Protein AF-A0A0S8HZT6-F1 (afdb_monomer)

Sequence (188 aa):
MTDELIQEDGWEPLHEGGETLVNGIEVREEDAAKFPSEMIQDFEENCTEEHRQNLYQKIITMSTADKFRLAIFANREVRNLLIHDPKRMISLAVLKNQRVNEKEILAYAQRRDLSEDVVTAIAKDQKWKKSYPMKLALVTNPKTPLSLSINLLPHLQDRDLKSLSRDKDVAPALKQKAQEFLRQRNIK

Nearest PDB structures (foldseek):
  7sqc-assembly1_N0  TM=2.527E-01  e=5.367E-01  Chlamydomonas reinhardtii
  7n6g-assembly1_1G  TM=2.194E-01  e=5.482E+00  Chlamydomonas reinhardtii
  3qc1-assembly1_A  TM=1.680E-01  e=9.445E+00  Mus musculus

Foldseek 3Di:
DDPDDDPDPDDDDADVVDFDCQVNQTADPVLLVVDDCLFQDDDPDDCDPVNLVVLLVVLVPDDPNNLLNSLQRGDPSSLVNQCLPPDLSNVVSVVNHPPDDLVNLLVVLQDQNGALSSVQVLLVDPVNPPDQSSLLSSLQHQSRDLVSNLVSLVVHDLVSLVVSLVDPSHDPVSNVSSVVVNVVVVVD

pLDDT: mean 83.47, std 18.39, range [31.05, 96.88]

Mean predicted aligned error: 8.9 Å

Structure (mmCIF, N/CA/C/O backbone):
data_AF-A0A0S8HZT6-F1
#
_entry.id   AF-A0A0S8HZT6-F1
#
loop_
_atom_site.group_PDB
_atom_site.id
_atom_site.type_symbol
_atom_site.label_atom_id
_atom_site.label_alt_id
_atom_site.label_comp_id
_atom_site.label_asym_id
_atom_site.label_entity_id
_atom_site.label_seq_id
_atom_site.pdbx_PDB_ins_code
_atom_site.Cartn_x
_atom_site.Cartn_y
_atom_site.Cartn_z
_atom_site.occupancy
_atom_site.B_iso_or_equiv
_atom_site.auth_seq_id
_atom_site.auth_comp_id
_atom_site.auth_asym_id
_atom_site.auth_atom_id
_atom_site.pdbx_PDB_model_num
ATOM 1 N N . MET A 1 1 ? -38.791 -8.442 -3.275 1.00 37.06 1 MET A N 1
ATOM 2 C CA . MET A 1 1 ? -37.747 -9.374 -3.747 1.00 37.06 1 MET A CA 1
ATOM 3 C C . MET A 1 1 ? -36.990 -8.659 -4.846 1.00 37.06 1 MET A C 1
ATOM 5 O O . MET A 1 1 ? -37.363 -8.748 -6.004 1.00 37.06 1 MET A O 1
ATOM 9 N N . THR A 1 2 ? -36.020 -7.844 -4.457 1.00 35.19 2 THR A N 1
ATOM 10 C CA . THR A 1 2 ? -35.130 -7.117 -5.366 1.00 35.19 2 THR A CA 1
ATOM 11 C C . THR A 1 2 ? -33.736 -7.425 -4.860 1.00 35.19 2 THR A C 1
ATOM 13 O O . THR A 1 2 ? -33.277 -6.807 -3.904 1.00 35.19 2 THR A O 1
ATOM 16 N N . ASP A 1 3 ? -33.162 -8.489 -5.410 1.00 33.69 3 ASP A N 1
ATOM 17 C CA . ASP A 1 3 ? -31.778 -8.875 -5.173 1.00 33.69 3 ASP A CA 1
ATOM 18 C C . ASP A 1 3 ? -30.978 -8.267 -6.329 1.00 33.69 3 ASP A C 1
ATOM 20 O O . ASP A 1 3 ? -31.004 -8.749 -7.463 1.00 33.69 3 ASP A O 1
ATOM 24 N N . GLU A 1 4 ? -30.436 -7.078 -6.076 1.00 36.78 4 GLU A N 1
ATOM 25 C CA . GLU A 1 4 ? -29.652 -6.305 -7.031 1.00 36.78 4 GLU A CA 1
ATOM 26 C C . GLU A 1 4 ? -28.221 -6.851 -7.087 1.00 36.78 4 GLU A C 1
ATOM 28 O O . GLU A 1 4 ? -27.467 -6.754 -6.124 1.00 36.78 4 GLU A O 1
ATOM 33 N N . LEU A 1 5 ? -27.870 -7.397 -8.256 1.00 39.78 5 LEU A N 1
ATOM 34 C CA . LEU A 1 5 ? -26.578 -7.250 -8.937 1.00 39.78 5 LEU A CA 1
ATOM 35 C C . LEU A 1 5 ? -25.343 -7.081 -8.033 1.00 39.78 5 LEU A C 1
ATOM 37 O O . LEU A 1 5 ? -24.780 -5.994 -7.898 1.00 39.78 5 LEU A O 1
ATOM 41 N N . ILE A 1 6 ? -24.831 -8.205 -7.534 1.00 38.38 6 ILE A N 1
ATOM 42 C CA . ILE A 1 6 ? -23.413 -8.316 -7.193 1.00 38.38 6 ILE A CA 1
ATOM 43 C C . ILE A 1 6 ? -22.670 -8.545 -8.515 1.00 38.38 6 ILE A C 1
ATOM 45 O O . ILE A 1 6 ? -22.690 -9.639 -9.076 1.00 38.38 6 ILE A O 1
ATOM 49 N N . GLN A 1 7 ? -22.047 -7.490 -9.047 1.00 36.19 7 GLN A N 1
ATOM 50 C CA . GLN A 1 7 ? -20.946 -7.634 -9.999 1.00 36.19 7 GLN A CA 1
ATOM 51 C C . GLN A 1 7 ? -19.814 -8.359 -9.268 1.00 36.19 7 GLN A C 1
ATOM 53 O O . GLN A 1 7 ? -19.052 -7.750 -8.519 1.00 36.19 7 GLN A O 1
ATOM 58 N N . GLU A 1 8 ? -19.757 -9.678 -9.432 1.00 37.31 8 GLU A N 1
ATOM 59 C CA . GLU A 1 8 ? -18.589 -10.455 -9.051 1.00 37.31 8 GLU A CA 1
ATOM 60 C C . GLU A 1 8 ? -17.434 -10.043 -9.967 1.00 37.31 8 GLU A C 1
ATOM 62 O O . GLU A 1 8 ? -17.490 -10.217 -11.186 1.00 37.31 8 GLU A O 1
ATOM 67 N N . ASP A 1 9 ? -16.410 -9.428 -9.372 1.00 40.72 9 ASP A N 1
ATOM 68 C CA . ASP A 1 9 ? -15.117 -9.167 -9.999 1.00 40.72 9 ASP A CA 1
ATOM 69 C C . ASP A 1 9 ? -14.525 -10.518 -10.439 1.00 40.72 9 ASP A C 1
ATOM 71 O O . ASP A 1 9 ? -13.860 -11.207 -9.663 1.00 40.72 9 ASP A O 1
ATOM 75 N N . GLY A 1 10 ? -14.827 -10.919 -11.677 1.00 35.62 10 GLY A N 1
ATOM 76 C CA . GLY A 1 10 ? -14.397 -12.178 -12.270 1.00 35.62 10 GLY A CA 1
ATOM 77 C C . GLY A 1 10 ? -12.877 -12.306 -12.264 1.00 35.62 10 GLY A C 1
ATOM 78 O O . GLY A 1 10 ? -12.175 -11.608 -12.997 1.00 35.62 10 GLY A O 1
ATOM 79 N N . TRP A 1 11 ? -12.368 -13.216 -11.439 1.00 42.62 11 TRP A N 1
ATOM 80 C CA . TRP A 1 11 ? -10.996 -13.697 -11.515 1.00 42.62 11 TRP A CA 1
ATOM 81 C C . TRP A 1 11 ? -10.960 -15.181 -11.154 1.00 42.62 11 TRP A C 1
ATOM 83 O O . TRP A 1 11 ? -11.236 -15.559 -10.014 1.00 42.62 11 TRP A O 1
ATOM 93 N N . GLU A 1 12 ? -10.609 -16.008 -12.136 1.00 33.78 12 GLU A N 1
ATOM 94 C CA . GLU A 1 12 ? -10.300 -17.423 -11.941 1.00 33.78 12 GLU A CA 1
ATOM 95 C C . GLU A 1 12 ? -8.796 -17.605 -11.638 1.00 33.78 12 GLU A C 1
ATOM 97 O O . GLU A 1 12 ? -7.968 -16.841 -12.152 1.00 33.78 12 GLU A O 1
ATOM 102 N N . PRO A 1 13 ? -8.410 -18.580 -10.789 1.00 35.16 13 PRO A N 1
ATOM 103 C CA . PRO A 1 13 ? -7.011 -18.856 -10.472 1.00 35.16 13 PRO A CA 1
ATOM 104 C C . PRO A 1 13 ? -6.224 -19.357 -11.692 1.00 35.16 13 PRO A C 1
ATOM 106 O O . PRO A 1 13 ? -6.791 -19.877 -12.646 1.00 35.16 13 PRO A O 1
ATOM 109 N N . LEU A 1 14 ? -4.894 -19.249 -11.618 1.00 37.72 14 LEU A N 1
ATOM 110 C CA . LEU A 1 14 ? -3.946 -19.683 -12.651 1.00 37.72 14 LEU A CA 1
ATOM 111 C C . LEU A 1 14 ? -4.172 -21.157 -13.045 1.00 37.72 14 LEU A C 1
ATOM 113 O O . LEU A 1 14 ? -3.769 -22.060 -12.312 1.00 37.72 14 LEU A O 1
ATOM 117 N N . HIS A 1 15 ? -4.778 -21.398 -14.207 1.00 36.03 15 HIS A N 1
ATOM 118 C CA . HIS A 1 15 ? -4.722 -22.698 -14.868 1.00 36.03 15 HIS A CA 1
ATOM 119 C C . HIS A 1 15 ? -3.372 -22.833 -15.594 1.00 36.03 15 HIS A C 1
ATOM 121 O O . HIS A 1 15 ? -2.898 -21.887 -16.227 1.00 36.03 15 HIS A O 1
ATOM 127 N N . GLU A 1 16 ? -2.716 -23.991 -15.458 1.00 31.05 16 GLU A N 1
ATOM 128 C CA . GLU A 1 16 ? -1.477 -24.319 -16.177 1.00 31.05 16 GLU A CA 1
ATOM 129 C C . GLU A 1 16 ? -1.688 -24.119 -17.690 1.00 31.05 16 GLU A C 1
ATOM 131 O O . GLU A 1 16 ? -2.605 -24.695 -18.271 1.00 31.05 16 GLU A O 1
ATOM 136 N N . GLY A 1 17 ? -0.872 -23.251 -18.305 1.00 37.12 17 GLY A N 1
ATOM 137 C CA . GLY A 1 17 ? -1.091 -22.699 -19.658 1.00 37.12 17 GLY A CA 1
ATOM 138 C C . GLY A 1 17 ? -1.449 -21.199 -19.701 1.00 37.12 17 GLY A C 1
ATOM 139 O O . GLY A 1 17 ? -1.716 -20.670 -20.772 1.00 37.12 17 GLY A O 1
ATOM 140 N N . GLY A 1 18 ? -1.422 -20.546 -18.530 1.00 34.28 18 GLY A N 1
ATOM 141 C CA . GLY A 1 18 ? -1.828 -19.186 -18.146 1.00 34.28 18 GLY A CA 1
ATOM 142 C C . GLY A 1 18 ? -2.040 -18.103 -19.207 1.00 34.28 18 GLY A C 1
ATOM 143 O O . GLY A 1 18 ? -1.143 -17.321 -19.520 1.00 34.28 18 GLY A O 1
ATOM 144 N N . GLU A 1 19 ? -3.301 -17.937 -19.596 1.00 41.03 19 GLU A N 1
ATOM 145 C CA . GLU A 1 19 ? -3.833 -16.720 -20.204 1.00 41.03 19 GLU A CA 1
ATOM 146 C C . GLU A 1 19 ? -4.343 -15.799 -19.082 1.00 41.03 19 GLU A C 1
ATOM 148 O O . GLU A 1 19 ? -5.178 -16.199 -18.273 1.00 41.03 19 GLU A O 1
ATOM 153 N N . THR A 1 20 ? -3.845 -14.561 -18.977 1.00 44.81 20 THR A N 1
ATOM 154 C CA . THR A 1 20 ? -4.446 -13.562 -18.072 1.00 44.81 20 THR A CA 1
ATOM 155 C C . THR A 1 20 ? -4.811 -12.306 -18.851 1.00 44.81 20 THR A C 1
ATOM 157 O O . THR A 1 20 ? -3.938 -11.560 -19.293 1.00 44.81 20 THR A O 1
ATOM 160 N N . LEU A 1 21 ? -6.113 -12.044 -18.997 1.00 47.09 21 LEU A N 1
ATOM 161 C CA . LEU A 1 21 ? -6.613 -10.752 -19.460 1.00 47.09 21 LEU A CA 1
ATOM 162 C C . LEU A 1 21 ? -6.564 -9.770 -18.289 1.00 47.09 21 LEU A C 1
ATOM 164 O O . LEU A 1 21 ? -7.457 -9.757 -17.444 1.00 47.09 21 LEU A O 1
ATOM 168 N N . VAL A 1 22 ? -5.535 -8.924 -18.227 1.00 52.94 22 VAL A N 1
ATOM 169 C CA . VAL A 1 22 ? -5.489 -7.847 -17.229 1.00 52.94 22 VAL A CA 1
ATOM 170 C C . VAL A 1 22 ? -5.750 -6.528 -17.948 1.00 52.94 22 VAL A C 1
ATOM 172 O O . VAL A 1 22 ? -4.911 -6.032 -18.695 1.00 52.94 22 VAL A O 1
ATOM 175 N N . ASN A 1 23 ? -6.946 -5.963 -17.755 1.00 53.38 23 ASN A N 1
ATOM 176 C CA . ASN A 1 23 ? -7.401 -4.730 -18.418 1.00 53.38 23 ASN A CA 1
ATOM 177 C C . ASN A 1 23 ? -7.317 -4.776 -19.962 1.00 53.38 23 ASN A C 1
ATOM 179 O O . ASN A 1 23 ? -6.984 -3.774 -20.593 1.00 53.38 23 ASN A O 1
ATOM 183 N N . GLY A 1 24 ? -7.586 -5.937 -20.571 1.00 59.31 24 GLY A N 1
ATOM 184 C CA . GLY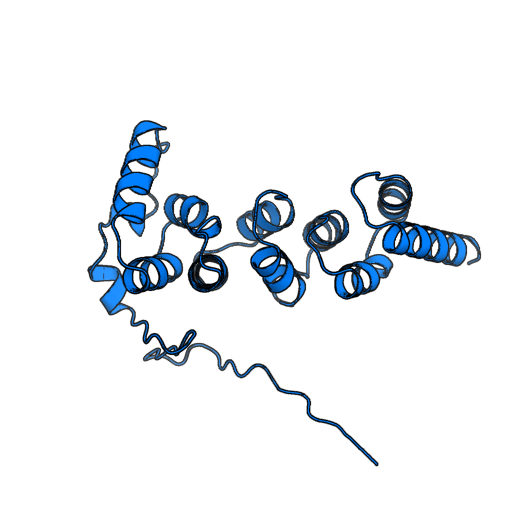 A 1 24 ? -7.529 -6.124 -22.028 1.00 59.31 24 GLY A CA 1
ATOM 185 C C . GLY A 1 24 ? -6.117 -6.257 -22.609 1.00 59.31 24 GLY A C 1
ATOM 186 O O . GLY A 1 24 ? -5.972 -6.320 -23.827 1.00 59.31 24 GLY A O 1
ATOM 187 N N . ILE A 1 25 ? -5.082 -6.308 -21.764 1.00 65.50 25 ILE A N 1
ATOM 188 C CA . ILE A 1 25 ? -3.712 -6.617 -22.176 1.00 65.50 25 ILE A CA 1
ATOM 189 C C . ILE A 1 25 ? -3.448 -8.085 -21.869 1.00 65.50 25 ILE A C 1
ATOM 191 O O . ILE A 1 25 ? -3.518 -8.512 -20.716 1.00 65.50 25 ILE A O 1
ATOM 195 N N . GLU A 1 26 ? -3.136 -8.837 -22.918 1.00 71.38 26 GLU A N 1
ATOM 196 C CA . GLU A 1 26 ? -2.632 -10.198 -22.808 1.00 71.38 26 GLU A CA 1
ATOM 197 C C . GLU A 1 26 ? -1.192 -10.157 -22.280 1.00 71.38 26 GLU A C 1
ATOM 199 O O . GLU A 1 26 ? -0.330 -9.458 -22.831 1.00 71.38 26 GLU A O 1
ATOM 204 N N . VAL A 1 27 ? -0.960 -10.875 -21.181 1.00 74.62 27 VAL A N 1
ATOM 205 C CA . VAL A 1 27 ? 0.357 -11.034 -20.560 1.00 74.62 27 VAL A CA 1
ATOM 206 C C . VAL A 1 27 ? 0.694 -12.514 -20.558 1.00 74.62 27 VAL A C 1
ATOM 208 O O . VAL A 1 27 ? -0.033 -13.308 -19.963 1.00 74.62 27 VAL A O 1
ATOM 211 N N . ARG A 1 28 ? 1.798 -12.874 -21.209 1.00 78.69 28 ARG A N 1
ATOM 212 C CA . ARG A 1 28 ? 2.299 -14.251 -21.266 1.00 78.69 28 ARG A CA 1
ATOM 213 C C . ARG A 1 28 ? 3.645 -14.352 -20.568 1.00 78.69 28 ARG A C 1
ATOM 215 O O . ARG A 1 28 ? 4.386 -13.377 -20.509 1.00 78.69 28 ARG A O 1
ATOM 222 N N . GLU A 1 29 ? 4.002 -15.534 -20.075 1.00 74.50 29 GLU A N 1
ATOM 223 C CA . GLU A 1 29 ? 5.302 -15.745 -19.416 1.00 74.50 29 GLU A CA 1
ATOM 224 C C . GLU A 1 29 ? 6.487 -15.442 -20.355 1.00 74.50 29 GLU A C 1
ATOM 226 O O . GLU A 1 29 ? 7.498 -14.885 -19.928 1.00 74.50 29 GLU A O 1
ATOM 231 N N . GLU A 1 30 ? 6.320 -15.677 -21.661 1.00 79.75 30 GLU A N 1
ATOM 232 C CA . GLU A 1 30 ? 7.286 -15.302 -22.705 1.00 79.75 30 GLU A CA 1
ATOM 233 C C . GLU A 1 30 ? 7.552 -13.789 -22.792 1.00 79.75 30 GLU A C 1
ATOM 235 O O . GLU A 1 30 ? 8.622 -13.375 -23.243 1.00 79.75 30 GLU A O 1
ATOM 240 N N . ASP A 1 31 ? 6.630 -12.940 -22.321 1.00 80.00 31 ASP A N 1
ATOM 241 C CA . ASP A 1 31 ? 6.847 -11.494 -22.281 1.00 80.00 31 ASP A CA 1
ATOM 242 C C . ASP A 1 31 ? 7.964 -11.110 -21.309 1.00 80.00 31 ASP A C 1
ATOM 244 O O . ASP A 1 31 ? 8.627 -10.094 -21.520 1.00 80.00 31 ASP A O 1
ATOM 248 N N . ALA A 1 32 ? 8.225 -11.926 -20.281 1.00 79.56 32 ALA A N 1
ATOM 249 C CA . ALA A 1 32 ? 9.334 -11.699 -19.364 1.00 79.56 32 ALA A CA 1
ATOM 250 C C . ALA A 1 32 ? 10.685 -11.722 -20.102 1.00 79.56 32 ALA A C 1
ATOM 252 O O . ALA A 1 32 ? 11.562 -10.917 -19.805 1.00 79.56 32 ALA A O 1
ATOM 253 N N . ALA A 1 33 ? 10.846 -12.559 -21.132 1.00 83.06 33 ALA A N 1
ATOM 254 C CA . ALA A 1 33 ? 12.094 -12.650 -21.895 1.00 83.06 33 ALA A CA 1
ATOM 255 C C . ALA A 1 33 ? 12.443 -11.364 -22.675 1.00 83.06 33 ALA A C 1
ATOM 257 O O . ALA A 1 33 ? 13.572 -11.213 -23.139 1.00 83.06 33 ALA A O 1
ATOM 258 N N . LYS A 1 34 ? 11.494 -10.428 -22.821 1.00 86.00 34 LYS A N 1
ATOM 259 C CA . LYS A 1 34 ? 11.694 -9.151 -23.526 1.00 86.00 34 LYS A CA 1
ATOM 260 C C . LYS A 1 34 ? 12.390 -8.095 -22.669 1.00 86.00 34 LYS A C 1
ATOM 262 O O . LYS A 1 34 ? 12.847 -7.090 -23.213 1.00 86.00 34 LYS A O 1
ATOM 267 N N . PHE A 1 35 ? 12.460 -8.285 -21.351 1.00 88.25 35 PHE A N 1
ATOM 268 C CA . PHE A 1 35 ? 13.038 -7.298 -20.444 1.00 88.25 35 PHE A CA 1
ATOM 269 C C . PHE A 1 35 ? 14.461 -7.674 -20.018 1.00 88.25 35 PHE A C 1
ATOM 271 O O . PHE A 1 35 ? 14.773 -8.858 -19.882 1.00 88.25 35 PHE A O 1
ATOM 278 N N . PRO A 1 36 ? 15.331 -6.679 -19.762 1.00 86.88 36 PRO A N 1
ATOM 279 C CA . PRO A 1 36 ? 16.655 -6.930 -19.209 1.00 86.88 36 PRO A CA 1
ATOM 280 C C . PRO A 1 36 ? 16.581 -7.739 -17.908 1.00 86.88 36 PRO A C 1
ATOM 282 O O . PRO A 1 36 ? 15.756 -7.444 -17.042 1.00 86.88 36 PRO A O 1
ATOM 285 N N . SER A 1 37 ? 17.483 -8.710 -17.732 1.00 86.12 37 SER A N 1
ATOM 286 C CA . SER A 1 37 ? 17.510 -9.579 -16.544 1.00 86.12 37 SER A CA 1
ATOM 287 C C . SER A 1 37 ? 17.580 -8.795 -15.229 1.00 86.12 37 SER A C 1
ATOM 289 O O . SER A 1 37 ? 16.948 -9.191 -14.258 1.00 86.12 37 SER A O 1
ATOM 291 N N . GLU A 1 38 ? 18.249 -7.638 -15.221 1.00 87.62 38 GLU A N 1
ATOM 292 C CA . GLU A 1 38 ? 18.317 -6.686 -14.094 1.00 87.62 38 GLU A CA 1
ATOM 293 C C . GLU A 1 38 ? 16.981 -6.110 -13.629 1.00 87.62 38 GLU A C 1
ATOM 295 O O . GLU A 1 38 ? 16.909 -5.560 -12.536 1.00 87.62 38 GLU A O 1
ATOM 300 N N . MET A 1 39 ? 15.927 -6.220 -14.434 1.00 88.81 39 MET A N 1
ATOM 301 C CA . MET A 1 39 ? 14.594 -5.753 -14.068 1.00 88.81 39 MET A CA 1
ATOM 302 C C . MET A 1 39 ? 13.691 -6.873 -13.550 1.00 88.81 39 ME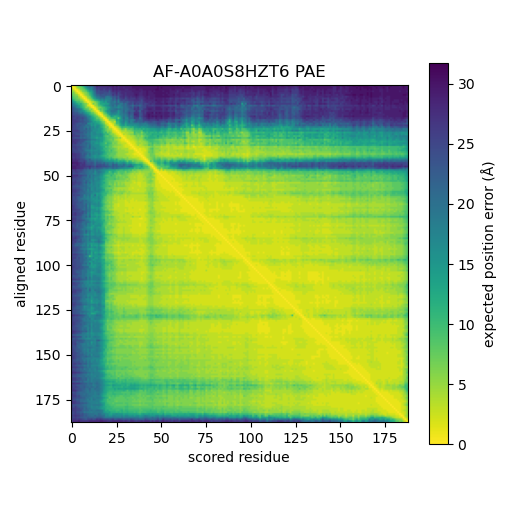T A C 1
ATOM 304 O O . MET A 1 39 ? 12.645 -6.593 -12.969 1.00 88.81 39 MET A O 1
ATOM 308 N N . ILE A 1 40 ? 14.070 -8.133 -13.776 1.00 88.50 40 ILE A N 1
ATOM 309 C CA . ILE A 1 40 ? 13.260 -9.319 -13.456 1.00 88.50 40 ILE A CA 1
ATOM 310 C C . ILE A 1 40 ? 13.875 -10.115 -12.311 1.00 88.50 40 ILE A C 1
ATOM 312 O O . ILE A 1 40 ? 13.150 -10.633 -11.462 1.00 88.50 40 ILE A O 1
ATOM 316 N N . GLN A 1 41 ? 15.198 -10.224 -12.293 1.00 85.00 41 GLN A N 1
ATOM 317 C CA . GLN A 1 41 ? 15.942 -10.988 -11.305 1.00 85.00 41 GLN A CA 1
ATOM 318 C C . GLN A 1 41 ? 16.348 -10.067 -10.154 1.00 85.00 41 GLN A C 1
ATOM 320 O O . GLN A 1 41 ? 16.743 -8.918 -10.370 1.00 85.00 41 GLN A O 1
ATOM 325 N N . ASP A 1 42 ? 16.209 -10.559 -8.925 1.00 78.12 42 ASP A N 1
ATOM 326 C CA . ASP A 1 42 ? 16.764 -9.898 -7.748 1.00 78.12 42 ASP A CA 1
ATOM 327 C C . ASP A 1 42 ? 18.265 -10.236 -7.702 1.00 78.12 42 ASP A C 1
ATOM 329 O O . ASP A 1 42 ? 18.635 -11.395 -7.516 1.00 78.12 42 ASP A O 1
ATOM 333 N N . PHE A 1 43 ? 19.132 -9.246 -7.917 1.00 71.81 43 PHE A N 1
ATOM 334 C CA . PHE A 1 43 ? 20.573 -9.406 -7.713 1.00 71.81 43 PHE A CA 1
ATOM 335 C C . PHE A 1 43 ? 20.919 -9.100 -6.249 1.00 71.81 43 PHE A C 1
ATOM 337 O O . PHE A 1 43 ? 20.393 -8.150 -5.674 1.00 71.81 43 PHE A O 1
ATOM 344 N N . GLU A 1 44 ? 21.787 -9.911 -5.636 1.00 58.41 44 GLU A N 1
ATOM 345 C CA . GLU A 1 44 ? 22.171 -9.794 -4.215 1.00 58.41 44 GLU A CA 1
ATOM 346 C C . GLU A 1 44 ? 22.991 -8.530 -3.898 1.00 58.41 44 GLU A C 1
ATOM 348 O O . GLU A 1 44 ? 23.181 -8.184 -2.730 1.00 58.41 44 GLU A O 1
ATOM 353 N N . GLU A 1 45 ? 23.473 -7.818 -4.918 1.00 58.03 45 GLU A N 1
ATOM 354 C CA . GLU A 1 45 ? 24.198 -6.568 -4.728 1.00 58.03 45 GLU A CA 1
ATOM 355 C C . GLU A 1 45 ? 23.270 -5.461 -4.224 1.00 58.03 45 GLU A C 1
ATOM 357 O O . GLU A 1 45 ? 22.186 -5.223 -4.758 1.00 58.03 45 GLU A O 1
ATOM 362 N N . ASN A 1 46 ? 23.727 -4.743 -3.194 1.00 54.59 46 ASN A N 1
ATOM 363 C CA . ASN A 1 46 ? 23.078 -3.525 -2.728 1.00 54.59 46 ASN A CA 1
ATOM 364 C C . ASN A 1 46 ? 22.867 -2.582 -3.922 1.00 54.59 46 ASN A C 1
ATOM 366 O O . ASN A 1 46 ? 23.827 -2.004 -4.432 1.00 54.59 46 ASN A O 1
ATOM 370 N N . CYS A 1 47 ? 21.612 -2.428 -4.350 1.00 66.12 47 CYS A N 1
ATOM 371 C CA . CYS A 1 47 ? 21.199 -1.502 -5.397 1.00 66.12 47 CYS A CA 1
ATOM 372 C C . CYS A 1 47 ? 21.712 -0.095 -5.050 1.00 66.12 47 CYS A C 1
ATOM 374 O O . CYS A 1 47 ? 21.228 0.550 -4.113 1.00 66.12 47 CYS A O 1
ATOM 376 N N . THR A 1 48 ? 22.743 0.361 -5.762 1.00 83.94 48 THR A N 1
ATOM 377 C CA . THR A 1 48 ? 23.291 1.707 -5.587 1.00 83.94 48 THR A CA 1
ATOM 378 C C . THR A 1 48 ? 22.272 2.743 -6.064 1.00 83.94 48 THR A C 1
ATOM 380 O O . THR A 1 48 ? 21.386 2.445 -6.868 1.00 83.94 48 THR A O 1
ATOM 383 N N . GLU A 1 49 ? 22.394 3.990 -5.600 1.00 83.88 49 GLU A N 1
ATOM 384 C CA . GLU A 1 49 ? 21.551 5.085 -6.112 1.00 83.88 49 GLU A CA 1
ATOM 385 C C . GLU A 1 49 ? 21.671 5.219 -7.636 1.00 83.88 49 GLU A C 1
ATOM 387 O O . GLU A 1 49 ? 20.682 5.431 -8.330 1.00 83.88 49 GLU A O 1
ATOM 392 N N . GLU A 1 50 ? 22.879 5.026 -8.166 1.00 86.25 50 GLU A N 1
ATOM 393 C CA . GLU A 1 50 ? 23.134 5.044 -9.602 1.00 86.25 50 GLU A CA 1
ATOM 394 C C . GLU A 1 50 ? 22.380 3.924 -10.332 1.00 86.25 50 GLU A C 1
ATOM 396 O O . GLU A 1 50 ? 21.748 4.176 -11.359 1.00 86.25 50 GLU A O 1
ATOM 401 N N . HIS A 1 51 ? 22.369 2.702 -9.783 1.00 85.88 51 HIS A N 1
ATOM 402 C CA . HIS A 1 51 ? 21.600 1.598 -10.355 1.00 85.88 51 HIS A CA 1
ATOM 4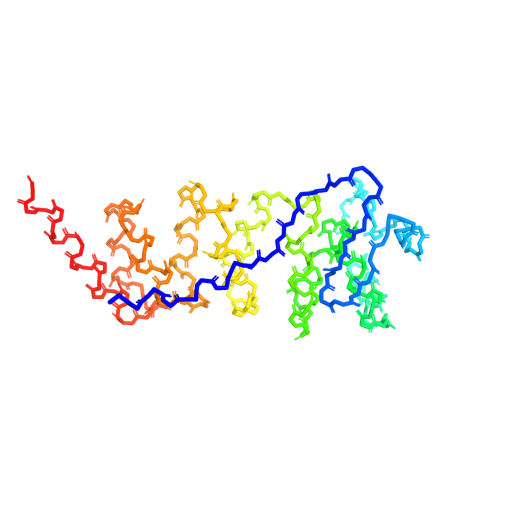03 C C . HIS A 1 51 ? 20.101 1.918 -10.385 1.00 85.88 51 HIS A C 1
ATOM 405 O O . HIS A 1 51 ? 19.459 1.784 -11.429 1.00 85.88 51 HIS A O 1
ATOM 411 N N . ARG A 1 52 ? 19.551 2.435 -9.280 1.00 86.56 52 ARG A N 1
ATOM 412 C CA . ARG A 1 52 ? 18.147 2.860 -9.210 1.00 86.56 52 ARG A CA 1
ATOM 413 C C . ARG A 1 52 ? 17.824 3.960 -10.222 1.00 86.56 52 ARG A C 1
ATOM 415 O O . ARG A 1 52 ? 16.790 3.886 -10.888 1.00 86.56 52 ARG A O 1
ATOM 422 N N . GLN A 1 53 ? 18.699 4.952 -10.372 1.00 88.38 53 GLN A N 1
ATOM 423 C CA . GLN A 1 53 ? 18.515 6.023 -11.348 1.00 88.38 53 GLN A CA 1
ATOM 424 C C . GLN A 1 53 ? 18.521 5.473 -12.779 1.00 88.38 53 GLN A C 1
ATOM 426 O O . GLN A 1 53 ? 17.658 5.833 -13.5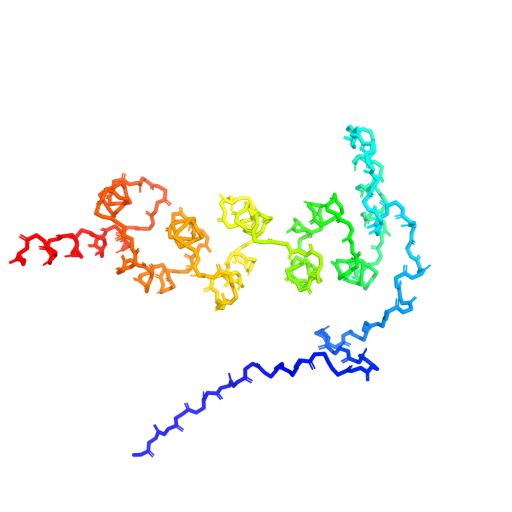79 1.00 88.38 53 GLN A O 1
ATOM 431 N N . ASN A 1 54 ? 19.433 4.552 -13.092 1.00 90.62 54 ASN A N 1
ATOM 432 C CA . ASN A 1 54 ? 19.497 3.898 -14.397 1.00 90.62 54 ASN A CA 1
ATOM 433 C C . ASN A 1 54 ? 18.232 3.079 -14.694 1.00 90.62 54 ASN A C 1
ATOM 435 O O . ASN A 1 54 ? 17.673 3.193 -15.787 1.00 90.62 54 ASN A O 1
ATOM 439 N N . LEU A 1 55 ? 17.728 2.313 -13.719 1.00 90.94 55 LEU A N 1
ATOM 440 C CA . LEU A 1 55 ? 16.452 1.600 -13.843 1.00 90.94 55 LEU A CA 1
ATOM 441 C C . LEU A 1 55 ? 15.296 2.569 -14.107 1.00 90.94 55 LEU A C 1
ATOM 443 O O . LEU A 1 55 ? 14.494 2.339 -15.011 1.00 90.94 55 LEU A O 1
ATOM 447 N N . TYR A 1 56 ? 15.234 3.680 -13.371 1.00 91.25 56 TYR A N 1
ATOM 448 C CA . TYR A 1 56 ? 14.204 4.699 -13.561 1.00 91.25 56 TYR A CA 1
ATOM 449 C C . TYR A 1 56 ? 14.233 5.304 -14.975 1.00 91.25 56 TYR A C 1
ATOM 451 O O . TYR A 1 56 ? 13.185 5.411 -15.616 1.00 91.25 56 TYR A O 1
ATOM 459 N N . GLN A 1 57 ? 15.421 5.629 -15.500 1.00 92.44 57 GLN A N 1
ATOM 460 C CA . GLN A 1 57 ? 15.581 6.145 -16.868 1.00 92.44 57 GLN A CA 1
ATOM 461 C C . GLN A 1 57 ? 15.160 5.125 -17.938 1.00 92.44 57 GLN A C 1
ATOM 463 O O . GLN A 1 57 ? 14.542 5.476 -18.945 1.00 92.44 57 GLN A O 1
ATOM 468 N N . LYS A 1 58 ? 15.427 3.835 -17.721 1.00 92.12 58 LYS A N 1
ATOM 469 C CA . LYS A 1 58 ? 14.944 2.786 -18.629 1.00 92.12 58 LYS A CA 1
ATOM 470 C C . LYS A 1 58 ? 13.420 2.662 -18.564 1.00 92.12 58 LYS A C 1
ATOM 472 O O . LYS A 1 58 ? 12.764 2.646 -19.598 1.00 92.12 58 LYS A O 1
ATOM 477 N N . ILE A 1 59 ? 12.833 2.664 -17.368 1.00 93.44 59 ILE A N 1
ATOM 478 C CA . ILE A 1 59 ? 11.378 2.553 -17.190 1.00 93.44 59 ILE A CA 1
ATOM 479 C C . ILE A 1 59 ? 10.647 3.744 -17.817 1.00 93.44 59 ILE A C 1
ATOM 481 O O . ILE A 1 59 ? 9.625 3.549 -18.470 1.00 93.44 59 ILE A O 1
ATOM 485 N N . ILE A 1 60 ? 11.128 4.980 -17.652 1.00 92.19 60 ILE A N 1
ATOM 486 C CA . ILE A 1 60 ? 10.407 6.160 -18.158 1.00 92.19 60 ILE A CA 1
ATOM 487 C C . ILE A 1 60 ? 10.328 6.202 -19.692 1.00 92.19 60 ILE A C 1
ATOM 489 O O . ILE A 1 60 ? 9.357 6.734 -20.227 1.00 92.19 60 ILE A O 1
ATOM 493 N N . THR A 1 61 ? 11.299 5.601 -20.387 1.00 92.56 61 THR A N 1
ATOM 494 C CA . THR A 1 61 ? 11.338 5.522 -21.859 1.00 92.56 61 THR A CA 1
ATOM 495 C C . THR A 1 61 ? 10.484 4.387 -22.437 1.00 92.56 61 THR A C 1
ATOM 497 O O . THR A 1 61 ? 10.221 4.373 -23.638 1.00 92.56 61 THR A O 1
ATOM 500 N N . MET A 1 62 ? 9.999 3.462 -21.600 1.00 92.88 62 MET A N 1
ATOM 501 C CA . MET A 1 62 ? 9.144 2.350 -22.023 1.00 92.88 62 MET A CA 1
ATOM 502 C C . MET A 1 62 ? 7.720 2.780 -22.381 1.00 92.88 62 MET A C 1
ATOM 504 O O . MET A 1 62 ? 7.147 3.715 -21.808 1.00 92.88 62 MET A O 1
ATOM 508 N N . SER A 1 63 ? 7.100 2.009 -23.278 1.00 93.00 63 SER A N 1
ATOM 509 C CA . SER A 1 63 ? 5.681 2.153 -23.590 1.00 93.00 63 SER A CA 1
ATOM 510 C C . SER A 1 63 ? 4.801 1.788 -22.386 1.00 93.00 63 SER A C 1
ATOM 512 O O . SER A 1 63 ? 5.197 1.046 -21.486 1.00 93.00 63 SER A O 1
ATOM 514 N N . THR A 1 64 ? 3.558 2.278 -22.373 1.00 90.69 64 THR A N 1
ATOM 515 C CA . THR A 1 64 ? 2.583 1.927 -21.322 1.00 90.69 64 THR A CA 1
ATOM 516 C C . THR A 1 64 ? 2.351 0.414 -21.238 1.00 90.69 64 THR A C 1
ATOM 518 O O . THR A 1 64 ? 2.230 -0.118 -20.138 1.00 90.69 64 THR A O 1
ATOM 521 N N . ALA A 1 65 ? 2.313 -0.274 -22.383 1.00 89.69 65 ALA A N 1
ATOM 522 C CA . ALA A 1 65 ? 2.120 -1.720 -22.441 1.00 89.69 65 ALA A CA 1
ATOM 523 C C . ALA A 1 65 ? 3.331 -2.478 -21.876 1.00 89.69 65 ALA A C 1
ATOM 525 O O . ALA A 1 65 ? 3.162 -3.442 -21.132 1.00 89.69 65 ALA A O 1
ATOM 526 N N . ASP A 1 66 ? 4.546 -2.013 -22.168 1.00 92.00 66 ASP A N 1
ATOM 527 C CA . ASP A 1 66 ? 5.769 -2.642 -21.664 1.00 92.00 66 ASP A CA 1
ATOM 528 C C . ASP A 1 66 ? 5.920 -2.444 -20.163 1.00 92.00 66 ASP A C 1
ATOM 530 O O . ASP A 1 66 ? 6.190 -3.405 -19.454 1.00 92.00 66 ASP A O 1
ATOM 534 N N . LYS A 1 67 ? 5.643 -1.240 -19.648 1.00 93.75 67 LYS A N 1
ATOM 535 C CA . LYS A 1 67 ? 5.600 -0.991 -18.198 1.00 93.75 67 LYS A CA 1
ATOM 536 C C . LYS A 1 67 ? 4.591 -1.885 -17.489 1.00 93.75 67 LYS A C 1
ATOM 538 O O . LYS A 1 67 ? 4.851 -2.358 -16.388 1.00 93.75 67 LYS A O 1
ATOM 543 N N . PHE A 1 68 ? 3.434 -2.097 -18.110 1.00 91.44 68 PHE A N 1
ATOM 544 C CA . PHE A 1 68 ? 2.389 -2.946 -17.563 1.00 91.44 68 PHE A CA 1
ATOM 545 C C . PHE A 1 68 ? 2.842 -4.406 -17.463 1.00 91.44 68 PHE A C 1
ATOM 547 O O . PHE A 1 68 ? 2.768 -4.993 -16.388 1.00 91.44 68 PHE A O 1
ATOM 554 N N . ARG A 1 69 ? 3.373 -4.970 -18.554 1.00 91.31 69 ARG A N 1
ATOM 555 C CA . ARG A 1 69 ? 3.947 -6.326 -18.559 1.00 91.31 69 ARG A CA 1
ATOM 556 C C . ARG A 1 69 ? 5.111 -6.439 -17.579 1.00 91.31 69 ARG A C 1
ATOM 558 O O . ARG A 1 69 ? 5.169 -7.387 -16.801 1.00 91.31 69 ARG A O 1
ATOM 565 N N . LEU A 1 70 ? 5.990 -5.438 -17.559 1.00 93.88 70 LEU A N 1
ATOM 566 C CA . LEU A 1 70 ? 7.112 -5.381 -16.635 1.00 93.88 70 LEU A CA 1
ATOM 567 C C . LEU A 1 70 ? 6.628 -5.413 -15.184 1.00 93.88 70 LEU A C 1
ATOM 569 O O . LEU A 1 70 ? 7.180 -6.167 -14.398 1.00 93.88 70 LEU A O 1
ATOM 573 N N . ALA A 1 71 ? 5.568 -4.686 -14.823 1.00 93.81 71 ALA A N 1
ATOM 574 C CA . ALA A 1 71 ? 5.030 -4.683 -13.462 1.00 93.81 71 ALA A CA 1
ATOM 575 C C . ALA A 1 71 ? 4.670 -6.091 -12.950 1.00 93.81 71 ALA A C 1
ATOM 577 O O . ALA A 1 71 ? 4.879 -6.372 -11.769 1.00 93.81 71 ALA A O 1
ATOM 578 N N . ILE A 1 72 ? 4.194 -6.981 -13.829 1.00 91.69 72 ILE A N 1
ATOM 579 C CA . ILE A 1 72 ? 3.799 -8.361 -13.497 1.00 91.69 72 ILE A CA 1
ATOM 580 C C . ILE A 1 72 ? 5.005 -9.266 -13.212 1.00 91.69 72 ILE A C 1
ATOM 582 O O . ILE A 1 72 ? 4.911 -10.141 -12.352 1.00 91.69 72 ILE A O 1
ATOM 586 N N . PHE A 1 73 ? 6.136 -9.037 -13.884 1.00 90.69 73 PHE A N 1
ATOM 587 C CA . PHE A 1 73 ? 7.337 -9.881 -13.777 1.00 90.69 73 PHE A CA 1
ATOM 588 C C . PHE A 1 73 ? 8.499 -9.232 -13.015 1.00 90.69 73 PHE A C 1
ATOM 590 O O . PHE A 1 73 ? 9.477 -9.906 -12.696 1.00 90.69 73 PHE A O 1
ATOM 597 N N . ALA A 1 74 ? 8.387 -7.944 -12.704 1.00 92.38 74 ALA A N 1
ATOM 598 C CA . ALA A 1 74 ? 9.435 -7.120 -12.122 1.00 92.38 74 ALA A CA 1
ATOM 599 C C . ALA A 1 74 ? 10.001 -7.676 -10.812 1.00 92.38 74 ALA A C 1
ATOM 601 O O . ALA A 1 74 ? 9.270 -8.234 -9.982 1.00 92.38 74 ALA A O 1
ATOM 602 N N . ASN A 1 75 ? 11.291 -7.421 -10.608 1.00 93.00 75 ASN A N 1
ATOM 603 C CA . ASN A 1 75 ? 11.991 -7.578 -9.340 1.00 93.00 75 ASN A CA 1
ATOM 604 C C . ASN A 1 75 ? 11.561 -6.509 -8.322 1.00 93.00 75 ASN A C 1
ATOM 606 O O . ASN A 1 75 ? 10.764 -5.612 -8.623 1.00 93.00 75 ASN A O 1
ATOM 610 N N . ARG A 1 76 ? 12.064 -6.602 -7.089 1.00 91.81 76 ARG A N 1
ATOM 611 C CA . ARG A 1 76 ? 11.620 -5.713 -6.005 1.00 91.81 76 ARG A CA 1
ATOM 612 C C . ARG A 1 76 ? 11.888 -4.230 -6.279 1.00 91.81 76 ARG A C 1
ATOM 614 O O . ARG A 1 76 ? 11.023 -3.396 -6.004 1.00 91.81 76 ARG A O 1
ATOM 621 N N . GLU A 1 77 ? 13.053 -3.897 -6.825 1.00 91.38 77 GLU A N 1
ATOM 622 C CA . GLU A 1 77 ? 13.444 -2.508 -7.092 1.00 91.38 77 GLU A CA 1
ATOM 623 C C . GLU A 1 77 ? 12.559 -1.871 -8.164 1.00 91.38 77 GLU A C 1
ATOM 625 O O . GLU A 1 77 ? 12.022 -0.779 -7.975 1.00 91.38 77 GLU A O 1
ATOM 630 N N . VAL A 1 78 ? 12.305 -2.594 -9.253 1.00 94.12 78 VAL A N 1
ATOM 631 C CA . VAL A 1 78 ? 11.432 -2.124 -10.330 1.00 94.12 78 VAL A CA 1
ATOM 632 C C . VAL A 1 78 ? 9.984 -1.995 -9.856 1.00 94.12 78 VAL A C 1
ATOM 634 O O . VAL A 1 78 ? 9.327 -1.007 -10.188 1.00 94.12 78 VAL A O 1
ATOM 637 N N . ARG A 1 79 ? 9.483 -2.910 -9.011 1.00 94.81 79 ARG A N 1
ATOM 638 C CA . ARG A 1 79 ? 8.153 -2.766 -8.387 1.00 94.81 79 ARG A CA 1
ATOM 639 C C . ARG A 1 79 ? 8.047 -1.494 -7.547 1.00 94.81 79 ARG A C 1
ATOM 641 O O . ARG A 1 79 ? 7.050 -0.778 -7.647 1.00 94.81 79 ARG A O 1
ATOM 648 N N . ASN A 1 80 ? 9.084 -1.175 -6.771 1.00 93.06 80 ASN A N 1
ATOM 649 C CA . ASN A 1 80 ? 9.131 0.045 -5.964 1.00 93.06 80 ASN A CA 1
ATOM 650 C C . ASN A 1 80 ? 9.136 1.327 -6.799 1.00 93.06 80 ASN A C 1
ATOM 652 O O . ASN A 1 80 ? 8.721 2.360 -6.280 1.00 93.06 80 ASN A O 1
ATOM 656 N N . LEU A 1 81 ? 9.575 1.274 -8.059 1.00 94.00 81 LEU A N 1
ATOM 657 C CA . LEU A 1 81 ? 9.474 2.387 -9.003 1.00 94.00 81 LEU A CA 1
ATOM 658 C C . LEU A 1 81 ? 8.089 2.429 -9.669 1.00 94.00 81 LEU A C 1
ATOM 660 O O . LEU A 1 81 ? 7.440 3.474 -9.679 1.00 94.00 81 LEU A O 1
ATOM 664 N N . LEU A 1 82 ? 7.603 1.293 -10.179 1.00 95.31 82 LEU A N 1
ATOM 665 C CA . LEU A 1 82 ? 6.346 1.201 -10.933 1.00 95.31 82 LEU A CA 1
ATOM 666 C C . LEU A 1 82 ? 5.092 1.434 -10.080 1.00 95.31 82 LEU A C 1
ATOM 668 O O . LEU A 1 82 ? 4.072 1.871 -10.611 1.00 95.31 82 LEU A O 1
ATOM 672 N N . ILE A 1 83 ? 5.151 1.205 -8.764 1.00 95.62 83 ILE A N 1
ATOM 673 C CA . ILE A 1 83 ? 4.023 1.491 -7.862 1.00 95.62 83 ILE A CA 1
ATOM 674 C C . ILE A 1 83 ? 3.670 2.992 -7.823 1.00 95.62 83 ILE A C 1
ATOM 676 O O . ILE A 1 83 ? 2.537 3.346 -7.498 1.00 95.62 83 ILE A O 1
ATOM 680 N N . HIS A 1 84 ? 4.611 3.865 -8.208 1.00 93.75 84 HIS A N 1
ATOM 681 C CA . HIS A 1 84 ? 4.421 5.318 -8.341 1.00 93.75 84 HIS A CA 1
ATOM 682 C C . HIS A 1 84 ? 4.053 5.768 -9.750 1.00 93.75 84 HIS A C 1
ATOM 684 O O . HIS A 1 84 ? 3.955 6.974 -9.983 1.00 93.75 84 HIS A O 1
ATOM 690 N N . ASP A 1 85 ? 3.891 4.851 -10.710 1.00 93.94 85 ASP A N 1
ATOM 691 C CA . ASP A 1 85 ? 3.560 5.267 -12.070 1.00 93.94 85 ASP A CA 1
ATOM 692 C C . ASP A 1 85 ? 2.236 6.058 -12.057 1.00 93.94 85 ASP A C 1
ATOM 694 O O . ASP A 1 85 ? 1.277 5.644 -11.397 1.00 93.94 85 ASP A O 1
ATOM 698 N N . PRO A 1 86 ? 2.159 7.208 -12.753 1.00 89.06 86 PRO A N 1
ATOM 699 C CA . PRO A 1 86 ? 0.961 8.043 -12.758 1.00 89.06 86 PRO A CA 1
ATOM 700 C C . PRO A 1 86 ? -0.262 7.327 -13.341 1.00 89.06 86 PRO A C 1
ATOM 702 O O . PRO A 1 86 ? -1.398 7.715 -13.063 1.00 89.06 86 PRO A O 1
ATOM 705 N N . LYS A 1 87 ? -0.067 6.289 -14.165 1.00 90.62 87 LYS A N 1
ATOM 706 C CA . LYS A 1 87 ? -1.171 5.502 -14.704 1.00 90.62 87 LYS A CA 1
ATOM 707 C C . LYS A 1 87 ? -1.566 4.417 -13.713 1.00 90.62 87 LYS A C 1
ATOM 709 O O . LYS A 1 87 ? -0.873 3.412 -13.567 1.00 90.62 87 LYS A O 1
ATOM 714 N N . ARG A 1 88 ? -2.779 4.551 -13.167 1.00 90.50 88 ARG A N 1
ATOM 715 C CA . ARG A 1 88 ? -3.433 3.568 -12.285 1.00 90.50 88 ARG A CA 1
ATOM 716 C C . ARG A 1 88 ? -3.226 2.118 -12.731 1.00 90.50 88 ARG A C 1
ATOM 718 O O . ARG A 1 88 ? -2.929 1.263 -11.906 1.00 90.50 88 ARG A O 1
ATOM 725 N N . MET A 1 89 ? -3.392 1.828 -14.024 1.00 90.38 89 MET A N 1
ATOM 726 C CA . MET A 1 89 ? -3.278 0.460 -14.543 1.00 90.38 89 MET A CA 1
ATOM 727 C C . MET A 1 89 ? -1.907 -0.179 -14.270 1.00 90.38 89 MET A C 1
ATOM 729 O O . MET A 1 89 ? -1.851 -1.376 -14.019 1.00 90.38 89 MET A O 1
ATOM 733 N N . ILE A 1 90 ? -0.826 0.608 -14.282 1.00 93.19 90 ILE A N 1
ATOM 734 C CA . ILE A 1 90 ? 0.537 0.128 -14.029 1.00 93.19 90 ILE A CA 1
ATOM 735 C C . ILE A 1 90 ? 0.736 -0.083 -12.527 1.00 93.19 90 ILE A C 1
ATOM 737 O O . ILE A 1 90 ? 1.160 -1.162 -12.117 1.00 93.19 90 ILE A O 1
ATOM 741 N N . SER A 1 91 ? 0.354 0.888 -11.692 1.00 93.81 91 SER A N 1
ATOM 742 C CA . SER A 1 91 ? 0.473 0.760 -10.232 1.00 93.81 91 SER A CA 1
ATOM 743 C C . SER A 1 91 ? -0.330 -0.434 -9.700 1.00 93.81 91 SER A C 1
ATOM 745 O O . SER A 1 91 ? 0.128 -1.156 -8.819 1.00 93.81 91 SER A O 1
ATOM 747 N N . LEU A 1 92 ? -1.520 -0.687 -10.258 1.00 92.12 92 LEU A N 1
ATOM 748 C CA . LEU A 1 92 ? -2.336 -1.847 -9.892 1.00 92.12 92 LEU A CA 1
ATOM 749 C C . LEU A 1 92 ? -1.757 -3.171 -10.405 1.00 92.12 92 LEU A C 1
ATOM 751 O O . LEU A 1 92 ? -1.898 -4.183 -9.721 1.00 92.12 92 LEU A O 1
ATOM 755 N N . ALA A 1 93 ? -1.086 -3.178 -11.560 1.00 92.00 93 ALA A N 1
ATOM 756 C CA . ALA A 1 93 ? -0.400 -4.366 -12.063 1.00 92.00 93 ALA A CA 1
ATOM 757 C C . ALA A 1 93 ? 0.722 -4.818 -11.114 1.00 92.00 93 ALA A C 1
ATOM 759 O O . ALA A 1 93 ? 0.875 -6.016 -10.886 1.00 92.00 93 ALA A O 1
ATOM 760 N N . VAL A 1 94 ? 1.428 -3.883 -10.461 1.00 94.75 94 VAL A N 1
ATOM 761 C CA . VAL A 1 94 ? 2.439 -4.224 -9.441 1.00 94.75 94 VAL A CA 1
ATOM 762 C C . VAL A 1 94 ? 1.840 -5.090 -8.331 1.00 94.75 94 VAL A C 1
ATOM 764 O O . VAL A 1 94 ? 2.449 -6.078 -7.938 1.00 94.75 94 VAL A O 1
ATOM 767 N N . LEU A 1 95 ? 0.621 -4.793 -7.867 1.00 92.56 95 LEU A N 1
ATOM 768 C CA . LEU A 1 95 ? -0.048 -5.568 -6.810 1.00 92.56 95 LEU A CA 1
ATOM 769 C C . LEU A 1 95 ? -0.421 -7.001 -7.235 1.00 92.56 95 LEU A C 1
ATOM 771 O O . LEU A 1 95 ? -0.698 -7.842 -6.379 1.00 92.56 95 LEU A O 1
ATOM 775 N N . LYS A 1 96 ? -0.461 -7.275 -8.543 1.00 89.56 96 LYS A N 1
ATOM 776 C CA . LYS A 1 96 ? -0.784 -8.588 -9.125 1.00 89.56 96 LYS A CA 1
ATOM 777 C C . LYS A 1 96 ? 0.451 -9.449 -9.393 1.00 89.56 96 LYS A C 1
ATOM 779 O O . LYS A 1 96 ? 0.305 -10.625 -9.711 1.00 89.56 96 LYS A O 1
ATOM 784 N N . ASN A 1 97 ? 1.649 -8.893 -9.244 1.00 91.62 97 ASN A N 1
ATOM 785 C CA . ASN A 1 97 ? 2.896 -9.623 -9.421 1.00 91.62 97 ASN A CA 1
ATOM 786 C C . ASN A 1 97 ? 3.012 -10.770 -8.399 1.00 91.62 97 ASN A C 1
ATOM 788 O O . ASN A 1 97 ? 2.818 -10.582 -7.196 1.00 91.62 97 ASN A O 1
ATOM 792 N N . GLN A 1 98 ? 3.352 -11.969 -8.879 1.00 87.44 98 GLN A N 1
ATOM 793 C CA . GLN A 1 98 ? 3.417 -13.185 -8.060 1.00 87.44 98 GLN A CA 1
ATOM 794 C C . GLN A 1 98 ? 4.522 -13.137 -6.991 1.00 87.44 98 GLN A C 1
ATOM 796 O O . GLN A 1 98 ? 4.418 -13.805 -5.965 1.00 87.44 98 GLN A O 1
ATOM 801 N N . ARG A 1 99 ? 5.563 -12.323 -7.209 1.00 89.69 99 ARG A N 1
ATOM 802 C CA . ARG A 1 99 ? 6.701 -12.147 -6.295 1.00 89.69 99 ARG A CA 1
ATOM 803 C C . ARG A 1 99 ? 6.426 -11.143 -5.174 1.00 89.69 99 ARG A C 1
ATOM 805 O O . ARG A 1 99 ? 7.250 -10.999 -4.272 1.00 89.69 99 ARG A O 1
ATOM 812 N N . VAL A 1 100 ? 5.289 -10.446 -5.204 1.00 91.81 100 VAL A N 1
ATOM 813 C CA . VAL A 1 100 ? 4.920 -9.506 -4.142 1.00 91.81 100 VAL A CA 1
ATOM 814 C C . VAL A 1 100 ? 4.539 -10.255 -2.872 1.00 91.81 100 VAL A C 1
ATOM 816 O O . VAL A 1 100 ? 3.674 -11.133 -2.863 1.00 91.81 100 VAL A O 1
ATOM 819 N N . ASN A 1 101 ? 5.173 -9.861 -1.771 1.00 92.06 101 ASN A N 1
ATOM 820 C CA . ASN A 1 101 ? 4.966 -10.439 -0.449 1.00 92.06 101 ASN A CA 1
ATOM 821 C C . ASN A 1 101 ? 4.203 -9.486 0.487 1.00 92.06 101 ASN A C 1
ATOM 823 O O . ASN A 1 101 ? 4.036 -8.296 0.221 1.00 92.06 101 ASN A O 1
ATOM 827 N N . GLU A 1 102 ? 3.760 -10.013 1.631 1.00 92.62 102 GLU A N 1
ATOM 828 C CA . GLU A 1 102 ? 2.990 -9.244 2.617 1.00 92.62 102 GLU A CA 1
ATOM 829 C C . GLU A 1 102 ? 3.777 -8.059 3.201 1.00 92.62 102 GLU A C 1
ATOM 831 O O . GLU A 1 102 ? 3.187 -7.016 3.476 1.00 92.62 102 GLU A O 1
ATOM 836 N N . LYS A 1 103 ? 5.104 -8.178 3.355 1.00 93.69 103 LYS A N 1
ATOM 837 C CA . LYS A 1 103 ? 5.946 -7.090 3.882 1.00 93.69 103 LYS A CA 1
ATOM 838 C C . LYS A 1 103 ? 5.971 -5.894 2.929 1.00 93.69 103 LYS A C 1
ATOM 840 O O . LYS A 1 103 ? 5.882 -4.757 3.382 1.00 93.69 103 LYS A O 1
ATOM 845 N N . GLU A 1 104 ? 6.065 -6.146 1.626 1.00 93.62 104 GLU A N 1
ATOM 846 C CA . GLU A 1 104 ? 5.995 -5.112 0.589 1.00 93.62 104 GLU A CA 1
ATOM 847 C C . GLU A 1 104 ? 4.617 -4.454 0.549 1.00 93.62 104 GLU A C 1
ATOM 849 O O . GLU A 1 104 ? 4.528 -3.229 0.586 1.00 93.62 104 GLU A O 1
ATOM 854 N N . ILE A 1 105 ? 3.541 -5.246 0.567 1.00 96.31 105 ILE A N 1
ATOM 855 C CA . ILE A 1 105 ? 2.180 -4.694 0.589 1.00 96.31 105 ILE A CA 1
ATOM 856 C C . ILE A 1 105 ? 1.933 -3.868 1.850 1.00 96.31 105 ILE A C 1
ATOM 858 O O . ILE A 1 105 ? 1.307 -2.813 1.773 1.00 96.31 105 ILE A O 1
ATOM 862 N N . LEU A 1 106 ? 2.453 -4.298 3.001 1.00 96.69 106 LEU A N 1
ATOM 863 C CA . LEU A 1 106 ? 2.351 -3.533 4.241 1.00 96.69 106 LEU A CA 1
ATOM 864 C C . LEU A 1 106 ? 3.080 -2.194 4.114 1.00 96.69 106 LEU A C 1
ATOM 866 O O . LEU A 1 106 ? 2.534 -1.164 4.506 1.00 96.69 106 LEU A O 1
ATOM 870 N N . ALA A 1 107 ? 4.281 -2.196 3.529 1.00 96.19 107 ALA A N 1
ATOM 871 C CA . ALA A 1 107 ? 5.016 -0.968 3.257 1.00 96.19 107 ALA A CA 1
ATOM 872 C C . ALA A 1 107 ? 4.224 -0.042 2.319 1.00 96.19 107 ALA A C 1
ATOM 874 O O . ALA A 1 107 ? 4.140 1.155 2.578 1.00 96.19 107 ALA A O 1
ATOM 875 N N . TYR A 1 108 ? 3.579 -0.576 1.277 1.00 96.12 108 TYR A N 1
ATOM 876 C CA . TYR A 1 108 ? 2.712 0.209 0.392 1.00 96.12 108 TYR A CA 1
ATOM 877 C C . TYR A 1 108 ? 1.480 0.760 1.123 1.00 96.12 108 TYR A C 1
ATOM 879 O O . TYR A 1 108 ? 1.166 1.938 0.989 1.00 96.12 108 TYR A O 1
ATOM 887 N N . ALA A 1 109 ? 0.822 -0.034 1.966 1.00 95.88 109 ALA A N 1
ATOM 888 C CA . ALA A 1 109 ? -0.332 0.409 2.747 1.00 95.88 109 ALA A CA 1
ATOM 889 C C . ALA A 1 109 ? 0.005 1.529 3.748 1.00 95.88 109 ALA A C 1
ATOM 891 O O . ALA A 1 109 ? -0.854 2.347 4.062 1.00 95.88 109 ALA A O 1
ATOM 892 N N . GLN A 1 110 ? 1.245 1.600 4.240 1.00 94.88 110 GLN A N 1
ATOM 893 C CA . GLN A 1 110 ? 1.703 2.662 5.147 1.00 94.88 110 GLN A CA 1
ATOM 894 C C . GLN A 1 110 ? 2.069 3.965 4.421 1.00 94.88 110 GLN A C 1
ATOM 896 O O . GLN A 1 110 ? 2.174 5.023 5.048 1.00 94.88 110 GLN A O 1
ATOM 901 N N . ARG A 1 111 ? 2.282 3.908 3.105 1.00 94.38 111 ARG A N 1
ATOM 902 C CA . ARG A 1 111 ? 2.743 5.045 2.312 1.00 94.38 111 ARG A CA 1
ATOM 903 C C . ARG A 1 111 ? 1.616 6.023 2.001 1.00 94.38 111 ARG A C 1
ATOM 905 O O . ARG A 1 111 ? 0.534 5.652 1.553 1.00 94.38 111 ARG A O 1
ATOM 912 N N . ARG A 1 112 ? 1.907 7.310 2.194 1.00 91.69 112 ARG A N 1
ATOM 913 C CA . ARG A 1 112 ? 0.975 8.421 1.932 1.00 91.69 112 ARG A CA 1
ATOM 914 C C . ARG A 1 112 ? 1.161 9.045 0.551 1.00 91.69 112 ARG A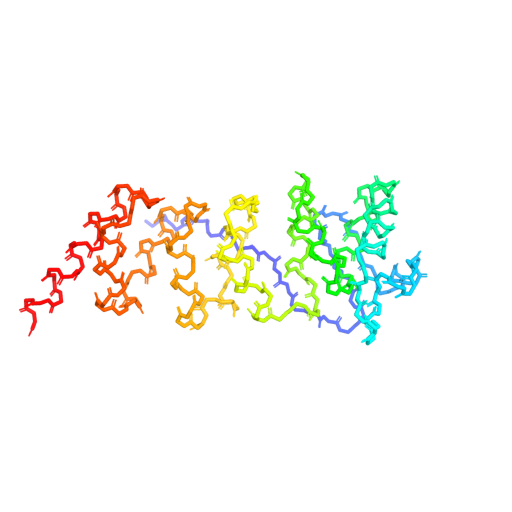 C 1
ATOM 916 O O . ARG A 1 112 ? 0.296 9.784 0.089 1.00 91.69 112 ARG A O 1
ATOM 923 N N . ASP A 1 113 ? 2.272 8.759 -0.112 1.00 93.50 113 ASP A N 1
ATOM 924 C CA . ASP A 1 113 ? 2.606 9.253 -1.447 1.00 93.50 113 ASP A CA 1
ATOM 925 C C . ASP A 1 113 ? 1.966 8.421 -2.571 1.00 93.50 113 ASP A C 1
ATOM 927 O O . ASP A 1 113 ? 1.660 8.976 -3.621 1.00 93.50 113 ASP A O 1
ATOM 931 N N . LEU A 1 114 ? 1.635 7.148 -2.326 1.00 94.31 114 LEU A N 1
ATOM 932 C CA . LEU A 1 114 ? 0.971 6.271 -3.306 1.00 94.31 114 LEU A CA 1
ATOM 933 C C . LEU A 1 114 ? -0.437 6.731 -3.683 1.00 94.31 114 LEU A C 1
ATOM 935 O O . LEU A 1 114 ? -1.107 7.392 -2.897 1.00 94.31 114 LEU A O 1
ATOM 939 N N . SER A 1 115 ? -0.913 6.371 -4.874 1.00 92.56 115 SER A N 1
ATOM 940 C CA . SER A 1 115 ? -2.265 6.726 -5.319 1.00 92.56 115 SER A CA 1
ATOM 941 C C . SER A 1 115 ? -3.353 6.090 -4.442 1.00 92.56 115 SER A C 1
ATOM 943 O O . SER A 1 115 ? -3.181 5.006 -3.881 1.00 92.56 115 SER A O 1
ATOM 945 N N . GLU A 1 116 ? -4.501 6.766 -4.336 1.00 93.50 116 GLU A N 1
ATOM 946 C CA . GLU A 1 116 ? -5.674 6.253 -3.610 1.00 93.50 116 GLU A CA 1
ATOM 947 C C . GLU A 1 116 ? -6.142 4.901 -4.156 1.00 93.50 116 GLU A C 1
ATOM 949 O O . GLU A 1 116 ? -6.553 4.024 -3.398 1.00 93.50 116 GLU A O 1
ATOM 954 N N . ASP A 1 117 ? -6.001 4.694 -5.464 1.00 91.50 117 ASP A N 1
ATOM 955 C CA . ASP A 1 117 ? -6.365 3.447 -6.125 1.00 91.50 117 ASP A CA 1
ATOM 956 C C . ASP A 1 117 ? -5.548 2.253 -5.633 1.00 91.50 117 ASP A C 1
ATOM 958 O O . ASP A 1 117 ? -6.106 1.172 -5.441 1.00 91.50 117 ASP A O 1
ATOM 962 N N . VAL A 1 118 ? -4.247 2.441 -5.392 1.00 94.88 118 VAL A N 1
ATOM 963 C CA . VAL A 1 118 ? -3.370 1.392 -4.854 1.00 94.88 118 VAL A CA 1
ATOM 964 C C . VAL A 1 118 ? -3.803 1.023 -3.439 1.00 94.88 118 VAL A C 1
ATOM 966 O O . VAL A 1 1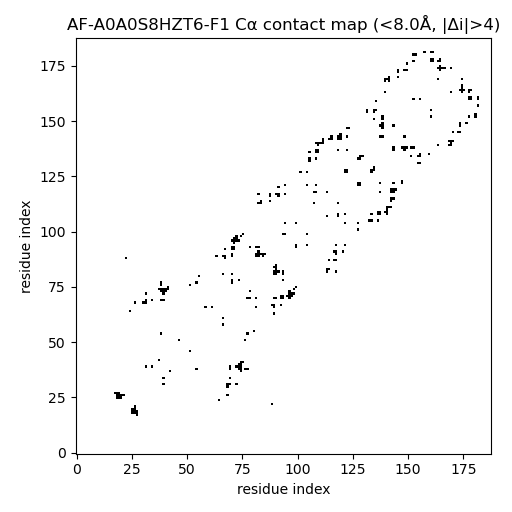18 ? -4.023 -0.153 -3.148 1.00 94.88 118 VAL A O 1
ATOM 969 N N . VAL A 1 119 ? -3.987 2.021 -2.572 1.00 95.44 119 VAL A N 1
ATOM 970 C CA . VAL A 1 119 ? -4.402 1.800 -1.177 1.00 95.44 119 VAL A CA 1
ATOM 971 C C . VAL A 1 119 ? -5.787 1.149 -1.122 1.00 95.44 119 VAL A C 1
ATOM 973 O O . VAL A 1 119 ? -5.996 0.185 -0.385 1.00 95.44 119 VAL A O 1
ATOM 976 N N . THR A 1 120 ? -6.714 1.598 -1.967 1.00 94.38 120 THR A N 1
ATOM 977 C CA . THR A 1 120 ? -8.059 1.025 -2.091 1.00 94.38 120 THR A CA 1
ATOM 978 C C . THR A 1 120 ? -8.021 -0.420 -2.580 1.00 94.38 120 THR A C 1
ATOM 980 O O . THR A 1 120 ? -8.736 -1.262 -2.037 1.00 94.38 120 THR A O 1
ATOM 983 N N . ALA A 1 121 ? -7.192 -0.739 -3.576 1.00 94.06 121 ALA A N 1
ATOM 984 C CA . ALA A 1 121 ? -7.044 -2.106 -4.070 1.00 94.06 121 ALA A CA 1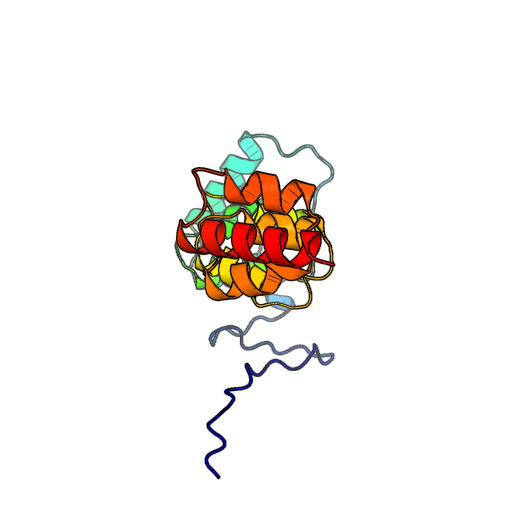
ATOM 985 C C . ALA A 1 121 ? -6.517 -3.045 -2.974 1.00 94.06 121 ALA A C 1
ATOM 987 O O . ALA A 1 121 ? -7.093 -4.113 -2.759 1.00 94.06 121 ALA A O 1
ATOM 988 N N . ILE A 1 122 ? -5.505 -2.612 -2.212 1.00 95.19 122 ILE A N 1
ATOM 989 C CA . ILE A 1 122 ? -4.994 -3.365 -1.055 1.00 95.19 122 ILE A CA 1
ATOM 990 C C . ILE A 1 122 ? -6.096 -3.545 0.002 1.00 95.19 122 ILE A C 1
ATOM 992 O O . ILE A 1 122 ? -6.286 -4.641 0.526 1.00 95.19 122 ILE A O 1
ATOM 996 N N . ALA A 1 123 ? -6.864 -2.491 0.293 1.00 94.31 123 ALA A N 1
ATOM 997 C CA . ALA A 1 123 ? -7.938 -2.518 1.284 1.00 94.31 123 ALA A CA 1
ATOM 998 C C . ALA A 1 123 ? -9.155 -3.362 0.869 1.00 94.31 123 ALA A C 1
ATOM 1000 O O . ALA A 1 123 ? -9.936 -3.786 1.725 1.00 94.31 123 ALA A O 1
ATOM 1001 N N . LYS A 1 124 ? -9.366 -3.618 -0.423 1.00 93.06 124 LYS A N 1
ATOM 1002 C CA . LYS A 1 124 ? -10.446 -4.495 -0.899 1.00 93.06 124 LYS A CA 1
ATOM 1003 C C . LYS A 1 124 ? -10.042 -5.965 -0.857 1.00 93.06 124 LYS A C 1
ATOM 1005 O O . LYS A 1 124 ? -10.846 -6.794 -0.430 1.00 93.06 124 LYS A O 1
ATOM 1010 N N . ASP A 1 125 ? -8.789 -6.268 -1.170 1.00 91.25 125 ASP A N 1
ATOM 1011 C CA . ASP A 1 125 ? -8.287 -7.635 -1.279 1.00 91.25 125 ASP A CA 1
ATOM 1012 C C . ASP A 1 125 ? -8.156 -8.338 0.092 1.00 91.25 125 ASP A C 1
ATOM 1014 O O . ASP A 1 125 ? -7.438 -7.911 1.002 1.00 91.25 125 ASP A O 1
ATOM 1018 N N . GLN A 1 126 ? -8.878 -9.450 0.255 1.00 89.00 126 GLN A N 1
ATOM 1019 C CA . GLN A 1 126 ? -8.870 -10.254 1.483 1.00 89.00 126 GLN A CA 1
ATOM 1020 C C . GLN A 1 126 ? -7.543 -10.985 1.708 1.00 89.00 126 GLN A C 1
ATOM 1022 O O . GLN A 1 126 ? -7.228 -11.338 2.848 1.00 89.00 126 GLN A O 1
ATOM 1027 N N . LYS A 1 127 ? -6.740 -11.183 0.654 1.00 89.69 127 LYS A N 1
ATOM 1028 C CA . LYS A 1 127 ? -5.402 -11.776 0.746 1.00 89.69 127 LYS A CA 1
ATOM 1029 C C . LYS A 1 127 ? -4.527 -11.001 1.728 1.00 89.69 127 LYS A C 1
ATOM 1031 O O . LYS A 1 127 ? -3.844 -11.620 2.542 1.00 89.69 127 LYS A O 1
ATOM 1036 N N . TRP A 1 128 ? -4.589 -9.670 1.683 1.00 90.75 128 TRP A N 1
ATOM 1037 C CA . TRP A 1 128 ? -3.683 -8.795 2.429 1.00 90.75 128 TRP A CA 1
ATOM 1038 C C . TRP A 1 128 ? -4.204 -8.424 3.821 1.00 90.75 128 TRP A C 1
ATOM 1040 O O . TRP A 1 128 ? -3.422 -8.282 4.754 1.00 90.75 128 TRP A O 1
ATOM 1050 N N . LYS A 1 129 ? -5.525 -8.348 4.021 1.00 87.38 129 LYS A N 1
ATOM 1051 C CA . LYS A 1 129 ? -6.160 -7.880 5.274 1.00 87.38 129 LYS A CA 1
ATOM 1052 C C . LYS A 1 129 ? -6.115 -8.846 6.466 1.00 87.38 129 LYS A C 1
ATOM 1054 O O . LYS A 1 129 ? -6.818 -8.632 7.455 1.00 87.38 129 LYS A O 1
ATOM 1059 N N . LYS A 1 130 ? -5.329 -9.919 6.412 1.00 88.31 130 LYS A N 1
ATOM 1060 C CA . LYS A 1 130 ? -5.330 -10.950 7.463 1.00 88.31 130 LYS A CA 1
ATOM 1061 C C . LYS A 1 130 ? -4.651 -10.468 8.742 1.00 88.31 130 LYS A C 1
ATOM 1063 O O . LYS A 1 130 ? -5.179 -10.679 9.835 1.00 88.31 130 LYS A O 1
ATOM 1068 N N . SER A 1 131 ? -3.513 -9.794 8.610 1.00 94.12 131 SER A N 1
ATOM 1069 C CA . SER A 1 131 ? -2.678 -9.424 9.746 1.00 94.12 131 SER A CA 1
ATOM 1070 C C . SER A 1 131 ? -3.122 -8.119 10.410 1.00 94.12 131 SER A C 1
ATOM 1072 O O . SER A 1 131 ? -3.622 -7.189 9.774 1.00 94.12 131 SER A O 1
ATOM 1074 N N . TYR A 1 132 ? -2.933 -8.046 11.730 1.00 95.88 132 TYR A N 1
ATOM 1075 C CA . TYR A 1 132 ? -3.211 -6.837 12.505 1.00 95.88 132 TYR A CA 1
ATOM 1076 C C . TYR A 1 132 ? -2.450 -5.600 11.991 1.00 95.88 132 TYR A C 1
ATOM 1078 O O . TYR A 1 132 ? -3.095 -4.568 11.795 1.00 95.88 132 TYR A O 1
ATOM 1086 N N . PRO A 1 133 ? -1.129 -5.678 11.702 1.00 96.38 133 PRO A N 1
ATOM 1087 C CA . PRO A 1 133 ? -0.382 -4.533 11.189 1.00 96.38 133 PRO A CA 1
ATOM 1088 C C . PRO A 1 133 ? -0.949 -3.998 9.874 1.00 96.38 133 PRO A C 1
ATOM 1090 O O . PRO A 1 133 ? -0.985 -2.785 9.694 1.00 96.38 133 PRO A O 1
ATOM 1093 N N . MET A 1 134 ? -1.447 -4.875 8.992 1.00 96.88 134 MET A N 1
ATOM 1094 C CA . MET A 1 134 ? -2.099 -4.444 7.755 1.00 96.88 134 MET A CA 1
ATOM 1095 C C . MET A 1 134 ? -3.377 -3.660 8.037 1.00 96.88 134 MET A C 1
ATOM 1097 O O . MET A 1 134 ? -3.568 -2.572 7.501 1.00 96.88 134 MET A O 1
ATOM 1101 N N . LYS A 1 135 ? -4.254 -4.190 8.900 1.00 96.12 135 LYS A N 1
ATOM 1102 C CA . LYS A 1 135 ? -5.509 -3.510 9.256 1.00 96.12 135 LYS A CA 1
ATOM 1103 C C . LYS A 1 135 ? -5.229 -2.138 9.859 1.00 96.12 135 LYS A C 1
ATOM 1105 O O . LYS A 1 135 ? -5.875 -1.169 9.476 1.00 96.12 135 LYS A O 1
ATOM 1110 N N . LEU A 1 136 ? -4.245 -2.049 10.754 1.00 96.06 136 LEU A N 1
ATOM 1111 C CA . LEU A 1 136 ? -3.834 -0.783 11.350 1.00 96.06 136 LEU A CA 1
ATOM 1112 C C . LEU A 1 136 ? -3.292 0.190 10.294 1.00 96.06 136 LEU A C 1
ATOM 1114 O O . LEU A 1 136 ? -3.731 1.334 10.269 1.00 96.06 136 LEU A O 1
ATOM 1118 N N . ALA A 1 137 ? -2.394 -0.263 9.413 1.00 96.25 137 ALA A N 1
ATOM 1119 C CA . ALA A 1 137 ? -1.818 0.560 8.349 1.00 96.25 137 ALA A CA 1
ATOM 1120 C C . ALA A 1 137 ? -2.887 1.127 7.405 1.00 96.25 137 ALA A C 1
ATOM 1122 O O . ALA A 1 137 ? -2.847 2.303 7.061 1.00 96.25 137 ALA A O 1
ATOM 1123 N N . LEU A 1 138 ? -3.873 0.311 7.027 1.00 95.56 138 LEU A N 1
ATOM 1124 C CA . LEU A 1 138 ? -4.980 0.756 6.186 1.00 95.56 138 LEU A CA 1
ATOM 1125 C C . LEU A 1 138 ? -5.858 1.783 6.907 1.00 95.56 138 LEU A C 1
ATOM 1127 O O . LEU A 1 138 ? -6.185 2.812 6.330 1.00 95.56 138 LEU A O 1
ATOM 1131 N N . VAL A 1 139 ? -6.214 1.551 8.170 1.00 95.44 139 VAL A N 1
ATOM 1132 C CA . VAL A 1 139 ? -7.085 2.471 8.921 1.00 95.44 139 VAL A CA 1
ATOM 1133 C C . VAL A 1 139 ? -6.425 3.832 9.169 1.00 95.44 139 VAL A C 1
ATOM 1135 O O . VAL A 1 139 ? -7.119 4.848 9.191 1.00 95.44 139 VAL A O 1
ATOM 1138 N N . THR A 1 140 ? -5.103 3.872 9.354 1.00 94.00 140 THR A N 1
ATOM 1139 C CA . THR A 1 140 ? -4.355 5.119 9.590 1.00 94.00 140 THR A CA 1
ATOM 1140 C C . THR A 1 140 ? -3.945 5.838 8.305 1.00 94.00 140 THR A C 1
ATOM 1142 O O . THR A 1 140 ? -3.509 6.989 8.366 1.00 94.00 140 THR A O 1
ATOM 1145 N N . ASN A 1 141 ? -4.085 5.208 7.136 1.00 94.38 141 ASN A N 1
ATOM 1146 C CA . ASN A 1 141 ? -3.769 5.849 5.867 1.00 94.38 141 ASN A CA 1
ATOM 1147 C C . ASN A 1 141 ? -4.918 6.784 5.425 1.00 94.38 141 ASN A C 1
ATOM 1149 O O . ASN A 1 141 ? -6.048 6.320 5.251 1.00 94.38 141 ASN A O 1
ATOM 1153 N N . PRO A 1 142 ? -4.656 8.087 5.183 1.00 92.31 142 PRO A N 1
ATOM 1154 C CA . PRO A 1 142 ? -5.685 9.041 4.757 1.00 92.31 142 PRO A CA 1
ATOM 1155 C C . PRO A 1 142 ? -6.295 8.727 3.385 1.00 92.31 142 PRO A C 1
ATOM 1157 O O . PRO A 1 142 ? -7.385 9.206 3.086 1.00 92.31 142 PRO A O 1
ATOM 1160 N N . LYS A 1 143 ? -5.604 7.937 2.553 1.00 93.56 143 LYS A N 1
ATOM 1161 C CA . LYS A 1 143 ? -6.070 7.498 1.231 1.00 93.56 143 LYS A CA 1
ATOM 1162 C C . LYS A 1 143 ? -6.888 6.205 1.281 1.00 93.56 143 LYS A C 1
ATOM 1164 O O . LYS A 1 143 ? -7.273 5.691 0.238 1.00 93.56 143 LYS A O 1
ATOM 1169 N N . THR A 1 144 ? -7.157 5.654 2.462 1.00 94.62 144 THR A N 1
ATOM 1170 C CA . THR A 1 144 ? -8.092 4.533 2.583 1.00 94.62 144 THR A CA 1
ATOM 1171 C C . THR A 1 144 ? -9.526 5.064 2.617 1.00 94.62 144 THR A C 1
ATOM 1173 O O . THR A 1 144 ? -9.843 5.893 3.477 1.00 94.62 144 THR A O 1
ATOM 1176 N N . PRO A 1 145 ? -10.428 4.570 1.748 1.00 94.38 145 PRO A N 1
ATOM 1177 C CA . PRO A 1 145 ? -11.828 4.973 1.761 1.00 94.38 145 PRO A CA 1
ATOM 1178 C C . PRO A 1 145 ? -12.476 4.782 3.135 1.00 94.38 145 PRO A C 1
ATOM 1180 O O . PRO A 1 145 ? -12.341 3.727 3.761 1.00 94.38 145 PRO A O 1
ATOM 1183 N N . LEU A 1 146 ? -13.242 5.784 3.577 1.00 94.19 146 LEU A N 1
ATOM 1184 C CA . LEU A 1 146 ? -13.843 5.826 4.915 1.00 94.19 146 LEU A CA 1
ATOM 1185 C C . LEU A 1 146 ? -14.648 4.560 5.252 1.00 94.19 146 LEU A C 1
ATOM 1187 O O . LEU A 1 146 ? -14.560 4.058 6.371 1.00 94.19 146 LEU A O 1
ATOM 1191 N N . SER A 1 147 ? -15.411 4.035 4.292 1.00 94.69 147 SER A N 1
ATOM 1192 C CA . SER A 1 147 ? -16.218 2.821 4.463 1.00 94.69 147 SER A CA 1
ATOM 1193 C C . SER A 1 147 ? -15.366 1.599 4.814 1.00 94.69 147 SER A C 1
ATOM 1195 O O . SER A 1 147 ? -15.692 0.864 5.745 1.00 94.69 147 SER A O 1
ATOM 1197 N N . LEU A 1 148 ? -14.239 1.411 4.122 1.00 94.75 148 LEU A N 1
ATOM 1198 C CA . LEU A 1 148 ? -13.308 0.316 4.387 1.00 94.75 148 LEU A CA 1
ATOM 1199 C C . LEU A 1 148 ? -12.623 0.498 5.743 1.00 94.75 148 LEU A C 1
ATOM 1201 O O . LEU A 1 148 ? -12.528 -0.460 6.507 1.00 94.75 148 LEU A O 1
ATOM 1205 N N . SER A 1 149 ? -12.223 1.724 6.081 1.00 95.06 149 SER A N 1
ATOM 1206 C CA . SER A 1 149 ? -11.603 2.021 7.375 1.00 95.06 149 SER A CA 1
ATOM 1207 C C . SER A 1 149 ? -12.544 1.753 8.553 1.00 95.06 149 SER A C 1
ATOM 1209 O O . SER A 1 149 ? -12.124 1.153 9.542 1.00 95.06 149 SER A O 1
ATOM 1211 N N . ILE A 1 150 ? -13.826 2.130 8.451 1.00 95.12 150 ILE A N 1
ATOM 1212 C CA . ILE A 1 150 ? -14.831 1.865 9.497 1.00 95.12 150 ILE A CA 1
ATOM 1213 C C . ILE A 1 150 ? -15.001 0.357 9.723 1.00 95.12 150 ILE A C 1
ATOM 1215 O O . ILE A 1 150 ? -15.027 -0.084 10.872 1.00 95.12 150 ILE A O 1
ATOM 1219 N N . ASN A 1 151 ? -15.045 -0.438 8.650 1.00 94.31 151 ASN A N 1
ATOM 1220 C CA . ASN A 1 151 ? -15.190 -1.897 8.732 1.00 94.31 151 ASN A CA 1
ATOM 1221 C C . ASN A 1 151 ? -14.004 -2.585 9.425 1.00 94.31 151 ASN A C 1
ATOM 1223 O O . ASN A 1 151 ? -14.146 -3.692 9.941 1.00 94.31 151 ASN A O 1
ATOM 1227 N N . LEU A 1 152 ? -12.835 -1.941 9.457 1.00 94.56 152 LEU A N 1
ATOM 1228 C CA . LEU A 1 152 ? -11.636 -2.472 10.100 1.00 94.56 152 LEU A CA 1
ATOM 1229 C C . LEU A 1 152 ? -11.532 -2.111 11.593 1.00 94.56 152 LEU A C 1
ATOM 1231 O O . LEU A 1 152 ? -10.827 -2.810 12.325 1.00 94.56 152 LEU A O 1
ATOM 1235 N N . LEU A 1 153 ? -12.255 -1.086 12.072 1.00 94.25 153 LEU A N 1
ATOM 1236 C CA . LEU A 1 153 ? -12.221 -0.642 13.477 1.00 94.25 153 LEU A CA 1
ATOM 1237 C C . LEU A 1 153 ? -12.490 -1.759 14.504 1.00 94.25 153 LEU A C 1
ATOM 1239 O O . LEU A 1 153 ? -11.756 -1.817 15.495 1.00 94.25 153 LEU A O 1
ATOM 1243 N N . PRO A 1 154 ? -13.461 -2.680 14.305 1.00 93.62 154 PRO A N 1
ATOM 1244 C CA . PRO A 1 154 ? -13.727 -3.753 15.265 1.00 93.62 154 PRO A CA 1
ATOM 1245 C C . PRO A 1 154 ? -12.541 -4.695 15.491 1.00 93.62 154 PRO A C 1
ATOM 1247 O O . PRO A 1 154 ? -12.493 -5.379 16.511 1.00 93.62 154 PRO A O 1
ATOM 1250 N N . HIS A 1 155 ? -11.582 -4.738 14.564 1.00 93.56 155 HIS A N 1
ATOM 1251 C CA . HIS A 1 155 ? -10.399 -5.592 14.651 1.00 93.56 155 HIS A CA 1
ATOM 1252 C C . HIS A 1 155 ? -9.196 -4.909 15.311 1.00 93.56 155 HIS A C 1
ATOM 1254 O O . HIS A 1 155 ? -8.175 -5.567 15.516 1.00 93.56 155 HIS A O 1
ATOM 1260 N N . LEU A 1 156 ? -9.289 -3.613 15.623 1.00 94.69 156 LEU A N 1
ATOM 1261 C CA . LEU A 1 156 ? -8.205 -2.865 16.250 1.00 94.69 156 LEU A CA 1
ATOM 1262 C C . LEU A 1 156 ? -8.213 -3.013 17.776 1.00 94.69 156 LEU A C 1
ATOM 1264 O O . LEU A 1 156 ? -9.261 -3.222 18.398 1.00 94.69 156 LEU A O 1
ATOM 1268 N N . GLN A 1 157 ? -7.032 -2.897 18.383 1.00 94.44 157 GLN A N 1
ATOM 1269 C CA . GLN A 1 157 ? -6.869 -2.870 19.835 1.00 94.44 157 GLN A CA 1
ATOM 1270 C C . GLN A 1 157 ? -7.258 -1.498 20.397 1.00 94.44 157 GLN A C 1
ATOM 1272 O O . GLN A 1 157 ? -7.127 -0.471 19.730 1.00 94.44 157 GLN A O 1
ATOM 1277 N N . ASP A 1 158 ? -7.676 -1.461 21.663 1.00 93.81 158 ASP A N 1
ATOM 1278 C CA . ASP A 1 158 ? -8.146 -0.230 22.313 1.00 93.81 158 ASP A CA 1
ATOM 1279 C C . ASP A 1 158 ? -7.079 0.864 22.365 1.00 93.81 158 ASP A C 1
ATOM 1281 O O . ASP A 1 158 ? -7.392 2.050 22.252 1.00 93.81 158 ASP A O 1
ATOM 1285 N N . ARG A 1 159 ? -5.806 0.476 22.513 1.00 94.56 159 ARG A N 1
ATOM 1286 C CA . ARG A 1 159 ? -4.674 1.408 22.456 1.00 94.56 159 ARG A CA 1
ATOM 1287 C C . ARG A 1 159 ? -4.645 2.151 21.121 1.00 94.56 159 ARG A C 1
ATOM 1289 O O . ARG A 1 159 ? -4.522 3.373 21.112 1.00 94.56 159 ARG A O 1
ATOM 1296 N N . ASP A 1 160 ? -4.791 1.427 20.020 1.00 94.56 160 ASP A N 1
ATOM 1297 C CA . ASP A 1 160 ? -4.674 1.997 18.680 1.00 94.56 160 ASP A CA 1
ATOM 1298 C C . ASP A 1 160 ? -5.937 2.750 18.271 1.00 94.56 160 ASP A C 1
ATOM 1300 O O . ASP A 1 160 ? -5.835 3.809 17.662 1.00 94.56 160 ASP A O 1
ATOM 1304 N N . LEU A 1 161 ? -7.121 2.308 18.707 1.00 93.75 161 LEU A N 1
ATOM 1305 C CA . LEU A 1 161 ? -8.353 3.092 18.571 1.00 93.75 161 LEU A CA 1
ATOM 1306 C C . LEU A 1 161 ? -8.259 4.438 19.310 1.00 93.75 161 LEU A C 1
ATOM 1308 O O . LEU A 1 161 ? -8.710 5.463 18.793 1.00 93.75 161 LEU A O 1
ATOM 1312 N N . LYS A 1 162 ? -7.642 4.466 20.503 1.00 93.38 162 LYS A N 1
ATOM 1313 C CA . LYS A 1 162 ? -7.405 5.715 21.250 1.00 93.38 162 LYS A CA 1
ATOM 1314 C C . LYS A 1 162 ? -6.462 6.632 20.477 1.00 93.38 162 LYS A C 1
ATOM 1316 O O . LYS A 1 162 ? -6.763 7.819 20.349 1.00 93.38 162 LYS A O 1
ATOM 1321 N N . SER A 1 163 ? -5.372 6.091 19.935 1.00 93.69 163 SER A N 1
ATOM 1322 C CA . SER A 1 163 ? -4.439 6.838 19.081 1.00 93.69 163 SER A CA 1
ATOM 1323 C C . SER A 1 163 ? -5.140 7.398 17.841 1.00 93.69 163 SER A C 1
ATOM 1325 O O . SER A 1 163 ? -5.065 8.598 17.590 1.00 93.69 163 SER A O 1
ATOM 1327 N N . LEU A 1 164 ? -5.916 6.568 17.139 1.00 92.88 164 LEU A N 1
ATOM 1328 C CA . LEU A 1 164 ? -6.665 6.940 15.938 1.00 92.88 164 LEU A CA 1
ATOM 1329 C C . LEU A 1 164 ? -7.660 8.076 16.203 1.00 92.88 164 LEU A C 1
ATOM 1331 O O . LEU A 1 164 ? -7.781 9.003 15.408 1.00 92.88 164 LEU A O 1
ATOM 1335 N N . SER A 1 165 ? -8.335 8.056 17.357 1.00 90.31 165 SER A N 1
ATOM 1336 C CA . SER A 1 165 ? -9.284 9.111 17.736 1.00 90.31 165 SER A CA 1
ATOM 1337 C C . SER A 1 165 ? -8.647 10.496 17.918 1.00 90.31 165 SER A C 1
ATOM 1339 O O . SER A 1 165 ? -9.353 11.505 17.888 1.00 90.31 165 SER A O 1
ATOM 1341 N N . ARG A 1 166 ? -7.323 10.546 18.112 1.00 89.81 166 ARG A N 1
ATOM 1342 C CA . ARG A 1 166 ? -6.530 11.766 18.321 1.00 89.81 166 ARG A CA 1
ATOM 1343 C C . ARG A 1 166 ? -5.689 12.142 17.099 1.00 89.81 166 ARG A C 1
ATOM 1345 O O . ARG A 1 166 ? -5.119 13.229 17.078 1.00 89.81 166 ARG A O 1
ATOM 1352 N N . ASP A 1 167 ? -5.608 11.270 16.098 1.00 88.81 167 ASP A N 1
ATOM 1353 C CA . ASP A 1 167 ? -4.715 11.433 14.953 1.00 88.81 167 ASP A CA 1
ATOM 1354 C C . ASP A 1 167 ? -5.205 12.539 14.015 1.00 88.81 167 ASP A C 1
ATOM 1356 O O . ASP A 1 167 ? -6.236 12.409 13.370 1.00 88.81 167 ASP A O 1
ATOM 1360 N N . LYS A 1 168 ? -4.472 13.645 13.892 1.00 85.88 168 LYS A N 1
ATOM 1361 C CA . LYS A 1 168 ? -4.861 14.776 13.035 1.00 85.88 168 LYS A CA 1
ATOM 1362 C C . LYS A 1 168 ? -5.001 14.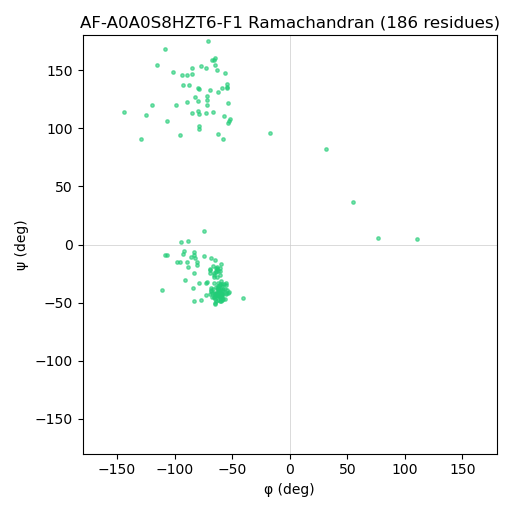416 11.550 1.00 85.88 168 LYS A C 1
ATOM 1364 O O . LYS A 1 168 ? -5.806 15.059 10.885 1.00 85.88 168 LYS A O 1
ATOM 1369 N N . ASP A 1 169 ? -4.300 13.391 11.073 1.00 84.00 169 ASP A N 1
ATOM 1370 C CA . ASP A 1 169 ? -4.230 13.039 9.651 1.00 84.00 169 ASP A CA 1
ATOM 1371 C C . ASP A 1 169 ? -5.429 12.196 9.188 1.00 84.00 169 ASP A C 1
ATOM 1373 O O . ASP A 1 169 ? -5.625 11.973 7.995 1.00 84.00 169 ASP A O 1
ATOM 1377 N N . VAL A 1 170 ? -6.256 11.742 10.129 1.00 86.75 170 VAL A N 1
ATOM 1378 C CA . VAL A 1 170 ? -7.408 10.878 9.873 1.00 86.75 170 VAL A CA 1
ATOM 1379 C C . VAL A 1 170 ? -8.696 11.688 9.691 1.00 86.75 170 VAL A C 1
ATOM 1381 O O . VAL A 1 170 ? -8.921 12.700 10.364 1.00 86.75 170 VAL A O 1
ATOM 1384 N N . ALA A 1 171 ? -9.589 11.203 8.822 1.00 88.06 171 ALA A N 1
ATOM 1385 C CA . ALA A 1 171 ? -10.895 11.810 8.571 1.00 88.06 171 ALA A CA 1
ATOM 1386 C C . ALA A 1 171 ? -11.712 11.998 9.874 1.00 88.06 171 ALA A C 1
ATOM 1388 O O . ALA A 1 171 ? -11.830 11.053 10.664 1.00 88.06 171 ALA A O 1
ATOM 1389 N N . PRO A 1 172 ? -12.350 13.167 10.100 1.00 90.88 172 PRO A N 1
ATOM 1390 C CA . PRO A 1 172 ? -13.123 13.433 11.320 1.00 90.88 172 PRO A CA 1
ATOM 1391 C C . PRO A 1 172 ? -14.208 12.389 11.619 1.00 90.88 172 PRO A C 1
ATOM 1393 O O . PRO A 1 172 ? -14.369 11.971 12.765 1.00 90.88 172 PRO A O 1
ATOM 1396 N N . ALA A 1 173 ? -14.896 11.902 10.582 1.00 92.31 173 ALA A N 1
ATOM 1397 C CA . ALA A 1 173 ? -15.912 10.859 10.714 1.00 92.31 173 ALA A CA 1
ATOM 1398 C C . ALA A 1 173 ? -15.336 9.536 11.252 1.00 92.31 173 ALA A C 1
ATOM 1400 O O . ALA A 1 173 ? -15.966 8.876 12.080 1.00 92.31 173 ALA A O 1
ATOM 1401 N N . LEU A 1 174 ? -14.115 9.166 10.842 1.00 93.56 174 LEU A N 1
ATOM 1402 C CA . LEU A 1 174 ? -13.458 7.954 11.330 1.00 93.56 174 LEU A CA 1
ATOM 1403 C C . LEU A 1 174 ? -13.077 8.086 12.810 1.00 93.56 174 LEU A C 1
ATOM 1405 O O . LEU A 1 174 ? -13.253 7.136 13.571 1.00 93.56 174 LEU A O 1
ATOM 1409 N N . LYS A 1 175 ? -12.640 9.276 13.247 1.00 93.69 175 LYS A N 1
ATOM 1410 C CA . LYS A 1 175 ? -12.353 9.560 14.667 1.00 93.69 175 LYS A CA 1
ATOM 1411 C C . LYS A 1 175 ? -13.586 9.394 15.533 1.00 93.69 175 LYS A C 1
ATOM 1413 O O . LYS A 1 175 ? -13.523 8.727 16.563 1.00 93.69 175 LYS A O 1
ATOM 1418 N N . GLN A 1 176 ? -14.701 9.985 15.106 1.00 93.62 176 GLN A N 1
ATOM 1419 C CA . GLN A 1 176 ? -15.967 9.894 15.826 1.00 93.62 176 GLN A CA 1
ATOM 1420 C C . GLN A 1 176 ? -16.405 8.432 15.958 1.00 93.62 176 GLN A C 1
ATOM 1422 O O . GLN A 1 176 ? -16.766 7.993 17.049 1.00 93.62 176 GLN A O 1
ATOM 1427 N N . LYS A 1 177 ? -16.291 7.651 14.876 1.00 94.25 177 LYS A N 1
ATOM 1428 C CA . LYS A 1 177 ? -16.597 6.217 14.902 1.00 94.25 177 LYS A CA 1
ATOM 1429 C C . LYS A 1 177 ? -15.663 5.435 15.822 1.00 94.25 177 LYS A C 1
ATOM 1431 O O . LYS A 1 177 ? -16.137 4.612 16.597 1.00 94.25 177 LYS A O 1
ATOM 1436 N N . ALA A 1 178 ? -14.364 5.726 15.819 1.00 93.69 178 ALA A N 1
ATOM 1437 C CA . ALA A 1 178 ? -13.417 5.091 16.733 1.00 93.69 178 ALA A CA 1
ATOM 1438 C C . ALA A 1 178 ? -13.727 5.396 18.214 1.00 93.69 178 ALA A C 1
ATOM 1440 O O . ALA A 1 178 ? -13.668 4.496 19.052 1.00 93.69 178 ALA A O 1
ATOM 1441 N N . GLN A 1 179 ? -14.116 6.636 18.542 1.00 93.19 179 GLN A N 1
ATOM 1442 C CA . GLN A 1 179 ? -14.552 7.022 19.894 1.00 93.19 179 GLN A CA 1
ATOM 1443 C C . GLN A 1 179 ? -15.837 6.300 20.313 1.00 93.19 179 GLN A C 1
ATOM 1445 O O . GLN A 1 179 ? -15.938 5.822 21.444 1.00 93.19 179 GLN A O 1
ATOM 1450 N N . GLU A 1 180 ? -16.804 6.196 19.400 1.00 92.44 180 GLU A N 1
ATOM 1451 C CA . GLU A 1 180 ? -18.051 5.465 19.618 1.00 92.44 180 GLU A CA 1
ATOM 1452 C C . GLU A 1 180 ? -17.773 3.987 19.941 1.00 92.44 180 GLU A C 1
ATOM 1454 O O . GLU A 1 180 ? -18.265 3.480 20.951 1.00 92.44 180 GLU A O 1
ATOM 1459 N N . PHE A 1 181 ? -16.910 3.333 19.155 1.00 91.75 181 PHE A N 1
ATOM 1460 C CA . PHE A 1 181 ? -16.479 1.950 19.387 1.00 91.75 181 PHE A CA 1
ATOM 1461 C C . PHE A 1 181 ? -15.781 1.761 20.740 1.00 91.75 181 PHE A C 1
ATOM 1463 O O . PHE A 1 181 ? -16.092 0.816 21.465 1.00 91.75 181 PHE A O 1
ATOM 1470 N N . LEU A 1 182 ? -14.869 2.663 21.115 1.00 91.56 182 LEU A N 1
ATOM 1471 C CA . LEU A 1 182 ? -14.201 2.617 22.422 1.00 91.56 182 LEU A CA 1
ATOM 1472 C C . LEU A 1 182 ? -15.191 2.736 23.580 1.00 91.56 182 LEU A C 1
ATOM 1474 O O . LEU A 1 182 ? -15.085 2.005 24.563 1.00 91.56 182 LEU A O 1
ATOM 1478 N N . ARG A 1 183 ? -16.167 3.645 23.469 1.00 90.44 183 ARG A N 1
ATOM 1479 C CA . ARG A 1 183 ? -17.202 3.811 24.493 1.00 90.44 183 ARG A CA 1
ATOM 1480 C C . ARG A 1 183 ? -18.032 2.539 24.642 1.00 90.44 183 ARG A C 1
ATOM 1482 O O . ARG A 1 183 ? -18.277 2.121 25.764 1.00 90.44 183 ARG A O 1
ATOM 1489 N N . GLN A 1 184 ? -18.421 1.911 23.533 1.00 89.69 184 GLN A N 1
ATOM 1490 C CA . GLN A 1 184 ? -19.180 0.657 23.553 1.00 89.69 184 GLN A CA 1
ATOM 1491 C C . GLN A 1 184 ? -18.399 -0.495 24.205 1.00 89.69 184 GLN A C 1
ATOM 1493 O O . GLN A 1 184 ? -18.997 -1.289 24.926 1.00 89.69 184 GLN A O 1
ATOM 1498 N N . ARG A 1 185 ? -17.075 -0.580 23.996 1.00 88.56 185 ARG A N 1
ATOM 1499 C CA . ARG A 1 185 ? -16.228 -1.605 24.633 1.00 88.56 185 ARG A CA 1
ATOM 1500 C C . ARG A 1 185 ? -16.089 -1.417 26.142 1.00 88.56 185 ARG A C 1
ATOM 1502 O O . ARG A 1 185 ? -16.149 -2.403 26.854 1.00 88.56 185 ARG A O 1
ATOM 1509 N N . ASN A 1 186 ? -15.964 -0.178 26.617 1.00 77.50 186 ASN A N 1
ATOM 1510 C CA . ASN A 1 186 ? -15.815 0.125 28.048 1.00 77.50 186 ASN A CA 1
ATOM 1511 C C . ASN A 1 186 ? -17.116 -0.016 28.864 1.00 77.50 186 ASN A C 1
ATOM 1513 O O . ASN A 1 186 ? -17.078 0.124 30.082 1.00 77.50 186 ASN A O 1
ATOM 1517 N N . ILE A 1 187 ? -18.268 -0.189 28.204 1.00 70.81 187 ILE A N 1
ATOM 1518 C CA . ILE A 1 187 ? -19.574 -0.400 28.856 1.00 70.81 187 ILE A CA 1
ATOM 1519 C C . ILE A 1 187 ? -19.842 -1.902 29.100 1.00 70.81 187 ILE A C 1
ATOM 1521 O O . ILE A 1 187 ? -20.732 -2.237 29.880 1.00 70.81 187 ILE A O 1
ATOM 1525 N N . LYS A 1 188 ? -19.086 -2.798 28.452 1.00 51.59 188 LYS A N 1
ATOM 1526 C CA . LYS A 1 188 ? -19.089 -4.241 28.734 1.00 51.59 188 LYS A CA 1
ATOM 1527 C C . LYS A 1 188 ? -18.110 -4.581 29.848 1.00 51.59 188 LYS A C 1
ATOM 1529 O O . LYS A 1 188 ? -18.424 -5.541 30.581 1.00 51.59 188 LYS A O 1
#

Secondary structure (DSSP, 8-state):
---------------TT--EEETTEEE-GGGGGGS-HHHHS--SS---HHHHHHHHHHHHHS-HHHHHHHHHH--HHHHHHHTT-SSHHHHHHHHH-TT--HHHHHHHHH-SSS-HHHHHHHHH-TTTTTSHHHHHHHHH-TTS-HHHHHHHGGGS-HHHHHHHHH-TTS-HHHHHHHHHHHHHHHT-
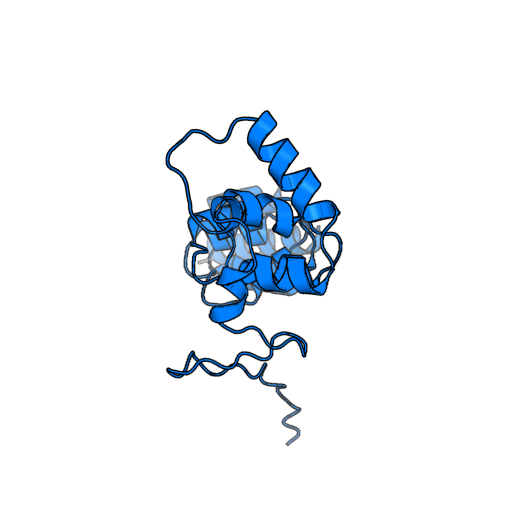
Radius of gyration: 19.5 Å; Cα contacts (8 Å, |Δi|>4): 193; chains: 1; bounding box: 62×39×52 Å

Solvent-accessible surface area (backbone atoms only — not comparable to full-atom values): 11228 Å² total; per-residue (Å²): 143,82,86,77,80,81,82,72,83,86,76,81,80,90,53,95,87,54,81,44,78,57,94,84,42,82,50,49,78,73,58,56,75,78,52,64,61,83,43,45,48,80,68,92,65,81,79,43,71,66,55,52,50,52,50,50,58,54,56,72,74,48,53,74,67,54,48,31,54,42,25,43,51,35,16,70,70,50,35,71,53,39,44,65,41,90,50,63,71,31,21,49,30,31,77,67,15,82,84,65,48,70,70,57,53,41,54,55,35,60,45,82,84,52,54,47,67,52,38,38,51,52,72,67,40,70,87,61,55,72,46,65,70,38,45,52,28,38,53,66,28,71,53,36,51,67,71,61,31,58,72,43,52,84,76,55,55,72,72,56,37,55,49,50,46,68,41,84,74,45,58,70,70,57,22,54,51,32,48,52,53,52,54,60,59,76,74,109